Protein AF-A0A1D2UF36-F1 (afdb_monomer)

Radius of gyration: 17.01 Å; Cα contacts (8 Å, |Δi|>4): 411; chains: 1; bounding box: 39×43×40 Å

Solvent-accessible surface area (backbone atoms only — not comparable to full-atom values): 12370 Å² total; per-residue (Å²): 99,69,68,57,52,52,50,51,51,52,48,40,52,52,43,61,60,55,51,76,74,43,84,82,14,59,65,46,50,51,50,48,23,51,46,19,44,51,48,36,61,75,46,64,30,57,74,46,75,43,49,65,74,62,68,68,77,50,91,41,39,32,37,38,28,72,44,34,26,75,48,49,61,33,52,47,45,52,65,51,92,69,80,67,29,44,61,38,62,43,73,50,56,75,39,82,62,55,13,56,47,40,61,49,40,59,40,40,54,38,41,75,90,40,75,68,47,32,52,54,26,43,51,52,46,26,52,40,41,72,70,63,37,20,35,38,33,48,37,47,81,55,64,34,92,81,68,56,86,64,76,62,49,41,64,56,35,36,29,17,28,77,50,59,24,30,38,26,40,34,28,66,40,53,38,28,74,26,29,34,72,98,53,82,62,80,42,64,46,71,30,38,42,38,43,45,75,69,42,78,2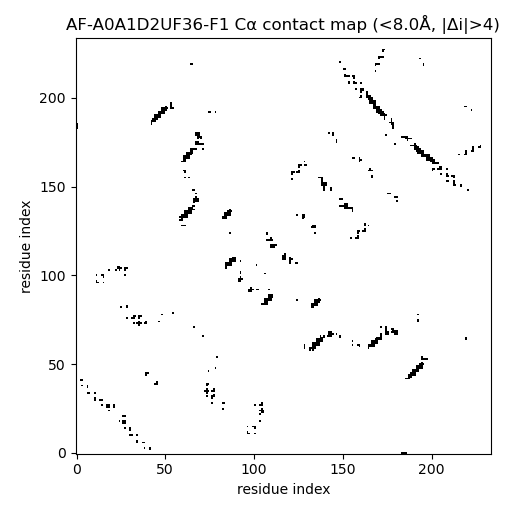3,79,92,51,50,75,85,46,13,60,61,50,31,51,53,51,48,49,54,37,49,55,51,39,53,55,58,49,49,61,65,74,76,108

Foldseek 3Di:
DVQLVVLLVVLLVVLVVVLVPDQQLPVLLVSLLVSLVSVCVVLLAAEAEAPLVQLPPDLAAEEEEAAAFPNPSSNCSNPRPDAAAEAEAQVQLPDPSRVVSCVSSVHQHADPPDPVRRVVSLVSLLVCRLVRHYYYYHQQNDHDPPRAGHQGDLSSLLSCLSNQHWYKYKYKEPNNQQHGPPRDDGDHYYIYIYIDHTHGNPPPDSVCSVVVSVVSSVVRNVVHVVVNVVVVVD

Sequence (234 aa):
MPLIALATIGFGCVSLVAGLWDRSGRQQHAIARAWARVLLIISLSPVTLVGAEKLHEHETAVYASNHLSYYDTPVLFAKLPFQFRILAKQALWKVPFIGWYLNRSGQVPVDAKSARSAIASLNRGVAALKSGLPLVVFPEGGRTANGATQPFVSGAAYMAIKAQLPIVPVTLVGTYELLPIHVYHLKPRPLRVVVGDPISTAGMTTRDADALTARLHAVITETYMRWQGEVAGG

pLDDT: mean 92.05, std 7.75, range [40.22, 98.62]

Mean predicted aligned error: 4.21 Å

Nearest PDB structures (foldseek):
  5kym-assembly1_A  TM=7.765E-01  e=4.117E-14  Thermotoga maritima MSB8
  5kym-assembly2_B  TM=7.790E-01  e=2.345E-13  Thermotoga maritima MSB8
  8e50-assembly1_A  TM=6.560E-01  e=9.628E-05  Homo sapiens
  5iw8-assembly1_A  TM=2.357E-01  e=1.547E+00  Mycobacterium tuberculosis H37Rv

Secondary structure (DSSP, 8-state):
-HHHHHHHHHHHHHHHHHTTT-SSSHHHHHHHHHHHHHHHHHTT--EEEESGGGGGS-SS-EEEE---BTTHHHHHHHH-SS--EEEEEGGGGGSTTHHHHHHHTT-EEE--SSHHHHHHHHHHHHHHHHTT--EEE-TTSS--SSSSPPPPPTHHHHHHHHHT--EEEEEEESHHHHSBTT--S-----EEEEEPPPB--TT--GGGHHHHHHHHHHHHHHHHHHHHHHHH--

Structure (mmCIF, N/CA/C/O backbone):
data_AF-A0A1D2UF36-F1
#
_entry.id   AF-A0A1D2UF36-F1
#
loop_
_atom_site.group_PDB
_atom_site.id
_atom_site.type_symbol
_atom_site.label_atom_id
_atom_site.label_alt_id
_atom_site.label_comp_id
_atom_site.label_asym_id
_atom_site.label_entity_id
_atom_site.label_seq_id
_atom_site.pdbx_PDB_ins_code
_atom_site.Cartn_x
_atom_site.Cartn_y
_atom_site.Cartn_z
_atom_site.occupancy
_atom_site.B_iso_or_equiv
_atom_site.auth_seq_id
_atom_site.auth_comp_id
_atom_site.auth_asym_id
_atom_site.auth_atom_id
_atom_site.pdbx_PDB_model_num
ATOM 1 N N . MET A 1 1 ? 18.457 4.442 -14.589 1.00 72.62 1 MET A N 1
ATOM 2 C CA . MET A 1 1 ? 17.833 5.573 -13.863 1.00 72.62 1 MET A CA 1
ATOM 3 C C . MET A 1 1 ? 17.323 6.725 -14.725 1.00 72.62 1 MET A C 1
ATOM 5 O O . MET A 1 1 ? 16.207 7.145 -14.435 1.00 72.62 1 MET A O 1
ATOM 9 N N . PRO A 1 2 ? 18.015 7.230 -15.769 1.00 84.12 2 PRO A N 1
ATOM 10 C CA . PRO A 1 2 ? 17.513 8.393 -16.517 1.00 84.12 2 PRO A CA 1
ATOM 11 C C . PRO A 1 2 ? 16.121 8.163 -17.125 1.00 84.12 2 PRO A C 1
ATOM 13 O O . PRO A 1 2 ? 15.260 9.024 -17.004 1.00 84.12 2 PRO A O 1
ATOM 16 N N . LEU A 1 3 ? 15.841 6.963 -17.649 1.00 88.50 3 LEU A N 1
ATOM 17 C CA . LEU A 1 3 ? 14.513 6.609 -18.173 1.00 88.50 3 LEU A CA 1
ATOM 18 C C . LEU A 1 3 ? 13.400 6.640 -17.108 1.00 88.50 3 LEU A C 1
ATOM 20 O O . LEU A 1 3 ? 12.298 7.095 -17.392 1.00 88.50 3 LEU A O 1
ATOM 24 N N . ILE A 1 4 ? 13.686 6.210 -15.872 1.00 87.06 4 ILE A N 1
ATOM 25 C CA . ILE A 1 4 ? 12.725 6.254 -14.753 1.00 87.06 4 ILE A CA 1
ATOM 26 C C . ILE A 1 4 ? 12.412 7.705 -14.382 1.00 87.06 4 ILE A C 1
ATOM 28 O O . ILE A 1 4 ? 11.249 8.049 -14.171 1.00 87.06 4 ILE A O 1
ATOM 32 N N . ALA A 1 5 ? 13.439 8.557 -14.320 1.00 86.56 5 ALA A N 1
ATOM 33 C CA . ALA A 1 5 ? 13.273 9.978 -14.037 1.00 86.56 5 ALA A CA 1
ATOM 34 C C . ALA A 1 5 ? 12.475 10.674 -15.149 1.00 86.56 5 ALA A C 1
ATOM 36 O O . ALA A 1 5 ? 11.499 11.355 -14.850 1.00 86.56 5 ALA A O 1
ATOM 37 N N . LEU A 1 6 ? 12.821 10.434 -16.419 1.00 90.00 6 LEU A N 1
ATOM 38 C CA . LEU A 1 6 ? 12.108 10.981 -17.576 1.00 90.00 6 LEU A CA 1
ATOM 39 C C . LEU A 1 6 ? 10.641 10.543 -17.602 1.00 90.00 6 LEU A C 1
ATOM 41 O O . LEU A 1 6 ? 9.761 11.387 -17.746 1.00 90.00 6 LEU A O 1
ATOM 45 N N . ALA A 1 7 ? 10.362 9.252 -17.392 1.00 89.94 7 ALA A N 1
ATOM 46 C CA . ALA A 1 7 ? 8.992 8.754 -17.303 1.00 89.94 7 ALA A CA 1
ATOM 47 C C . ALA A 1 7 ? 8.236 9.410 -16.138 1.00 89.94 7 ALA A C 1
ATOM 49 O O . ALA A 1 7 ? 7.112 9.873 -16.308 1.00 89.94 7 ALA A O 1
ATOM 50 N N . THR A 1 8 ? 8.853 9.508 -14.959 1.00 87.62 8 THR A N 1
ATOM 51 C CA . THR A 1 8 ? 8.224 10.121 -13.778 1.00 87.62 8 THR A CA 1
ATOM 52 C C . THR A 1 8 ? 7.924 11.604 -13.992 1.00 87.62 8 THR A C 1
ATOM 54 O O . THR A 1 8 ? 6.834 12.051 -13.649 1.00 87.62 8 THR A O 1
ATOM 57 N N . ILE A 1 9 ? 8.838 12.355 -14.611 1.00 87.75 9 ILE A N 1
ATOM 58 C CA . ILE A 1 9 ? 8.621 13.764 -14.965 1.00 87.75 9 ILE A CA 1
ATOM 59 C C . ILE A 1 9 ? 7.509 13.880 -16.012 1.00 87.75 9 ILE A C 1
ATOM 61 O O . ILE A 1 9 ? 6.571 14.645 -15.815 1.00 87.75 9 ILE A O 1
ATOM 65 N N . GLY A 1 10 ? 7.560 13.085 -17.085 1.00 90.88 10 GLY A N 1
ATOM 66 C CA . GLY A 1 10 ? 6.563 13.112 -18.157 1.00 90.88 10 GLY A CA 1
ATOM 67 C C . GLY A 1 10 ? 5.148 12.818 -17.656 1.00 90.88 10 GLY A C 1
ATOM 68 O O . GLY A 1 10 ? 4.236 13.619 -17.860 1.00 90.88 10 GLY A O 1
ATOM 69 N N . PHE A 1 11 ? 4.965 11.717 -16.922 1.00 90.75 11 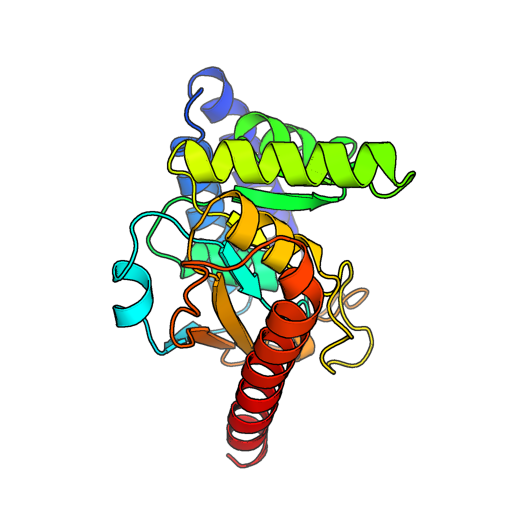PHE A N 1
ATOM 70 C CA . PHE A 1 11 ? 3.674 11.388 -16.310 1.00 90.75 11 PHE A CA 1
ATOM 71 C C . PHE A 1 11 ? 3.277 12.385 -15.214 1.00 90.75 11 PHE A C 1
ATOM 73 O O . PHE A 1 11 ? 2.090 12.656 -15.056 1.00 90.75 11 PHE A O 1
ATOM 80 N N . GLY A 1 12 ? 4.240 12.975 -14.499 1.00 86.25 12 GLY A N 1
ATOM 81 C CA . GLY A 1 12 ? 4.005 14.071 -13.558 1.00 86.25 12 GLY A CA 1
ATOM 82 C C . GLY A 1 12 ? 3.419 15.311 -14.236 1.00 86.25 12 GLY A C 1
ATOM 83 O O . GLY A 1 12 ? 2.443 15.869 -13.746 1.00 86.25 12 GLY A O 1
ATOM 84 N N . CYS A 1 13 ? 3.934 15.701 -15.403 1.00 88.38 13 CYS A N 1
ATOM 85 C CA . CYS A 1 13 ? 3.385 16.804 -16.195 1.00 88.38 13 CYS A CA 1
ATOM 86 C C . CYS A 1 13 ? 1.975 16.493 -16.722 1.00 88.38 13 CYS A C 1
ATOM 88 O O . CYS A 1 13 ? 1.080 17.328 -16.616 1.00 88.38 13 CYS A O 1
ATOM 90 N N . VAL A 1 14 ? 1.742 15.278 -17.231 1.00 88.38 14 VAL A N 1
ATOM 91 C CA . VAL A 1 14 ? 0.398 14.842 -17.662 1.00 88.38 14 VAL A CA 1
ATOM 92 C C . VAL A 1 14 ? -0.578 14.848 -16.483 1.00 88.38 14 VAL A C 1
ATOM 94 O O . VAL A 1 14 ? -1.700 15.339 -16.603 1.00 88.38 14 VAL A O 1
ATOM 97 N N . SER A 1 15 ? -0.130 14.351 -15.327 1.00 86.62 15 SER A N 1
ATOM 98 C CA . SER A 1 15 ? -0.862 14.384 -14.063 1.00 86.62 15 SER A CA 1
ATOM 99 C C . SER A 1 15 ? -1.264 15.818 -13.714 1.00 86.62 15 SER A C 1
ATOM 101 O O . SER A 1 15 ? -2.464 16.033 -13.529 1.00 86.62 15 SER A O 1
ATOM 103 N N . LEU A 1 16 ? -0.323 16.780 -13.724 1.00 84.94 16 LEU A N 1
ATOM 104 C CA . LEU A 1 16 ? -0.562 18.213 -13.471 1.00 84.94 16 LEU A CA 1
ATOM 105 C C . LEU A 1 16 ? -1.695 18.790 -14.333 1.00 84.94 16 LEU A C 1
ATOM 107 O O . LEU A 1 16 ? -2.605 19.438 -13.817 1.00 84.94 16 LEU A O 1
ATOM 111 N N . VAL A 1 17 ? -1.663 18.533 -15.642 1.00 85.56 17 VAL A N 1
ATOM 112 C CA . VAL A 1 17 ? -2.658 19.065 -16.586 1.00 85.56 17 VAL A CA 1
ATOM 113 C C . VAL A 1 17 ? -4.023 18.402 -16.384 1.00 85.56 17 VAL A C 1
ATOM 115 O O . VAL A 1 17 ? -5.035 19.086 -16.236 1.00 85.56 17 VAL A O 1
ATOM 118 N N . ALA A 1 18 ? -4.065 17.068 -16.310 1.00 83.62 18 ALA A N 1
ATOM 119 C CA . ALA A 1 18 ? -5.313 16.313 -16.182 1.00 83.62 18 ALA A CA 1
ATOM 120 C C . ALA A 1 18 ? -6.061 16.625 -14.876 1.00 83.62 18 ALA A C 1
ATOM 122 O O . ALA A 1 18 ? -7.293 16.663 -14.816 1.00 83.62 18 ALA A O 1
ATOM 123 N N . GLY A 1 19 ? -5.325 16.891 -13.797 1.00 77.81 19 GLY A N 1
ATOM 124 C CA . GLY A 1 19 ? -5.946 17.221 -12.523 1.00 77.81 19 GLY A CA 1
ATOM 125 C C . GLY A 1 19 ? -6.540 18.621 -12.473 1.00 77.81 19 GLY A C 1
ATOM 126 O O . GLY A 1 19 ? -7.196 18.922 -11.491 1.00 77.81 19 GLY A O 1
ATOM 127 N N . LEU A 1 20 ? -6.454 19.469 -13.494 1.00 78.50 20 LEU A N 1
ATOM 128 C CA . LEU A 1 20 ? -7.264 20.693 -13.487 1.00 78.50 20 LEU A CA 1
ATOM 129 C C . LEU A 1 20 ? -8.776 20.380 -13.553 1.00 78.50 20 LEU A C 1
ATOM 131 O O . LEU A 1 20 ? -9.570 21.081 -12.926 1.00 78.50 20 LEU A O 1
ATOM 135 N N . TRP A 1 21 ? -9.173 19.253 -14.160 1.00 78.88 21 TRP A N 1
ATOM 136 C CA . TRP A 1 21 ? -10.586 18.894 -14.360 1.00 78.88 21 TRP A CA 1
ATOM 137 C C . TRP A 1 21 ? -11.116 17.765 -13.464 1.00 78.88 21 TRP A C 1
ATOM 139 O O . TRP A 1 21 ? -12.285 17.794 -13.079 1.00 78.88 21 TRP A O 1
ATOM 149 N N . ASP A 1 22 ? -10.295 16.788 -13.067 1.00 76.69 22 ASP A N 1
ATOM 150 C CA . ASP A 1 22 ? -10.801 15.614 -12.339 1.00 76.69 22 ASP A CA 1
ATOM 151 C C . ASP A 1 22 ? -10.816 15.770 -10.810 1.00 76.69 22 ASP A C 1
ATOM 153 O O . ASP A 1 22 ? -9.782 15.675 -10.151 1.00 76.69 22 ASP A O 1
ATOM 157 N N . ARG A 1 23 ? -12.011 15.932 -10.226 1.00 73.25 23 ARG A N 1
ATOM 158 C CA . ARG A 1 23 ? -12.219 15.943 -8.764 1.00 73.25 23 ARG A CA 1
ATOM 159 C C . ARG A 1 23 ? -12.357 14.546 -8.139 1.00 73.25 23 ARG A C 1
ATOM 161 O O . ARG A 1 23 ? -12.260 14.431 -6.924 1.00 73.25 23 ARG A O 1
ATOM 168 N N . SER A 1 24 ? -12.575 13.500 -8.940 1.00 78.56 24 SER A N 1
ATOM 169 C CA . SER A 1 24 ? -12.790 12.120 -8.466 1.00 78.56 24 SER A CA 1
ATOM 170 C C . SER A 1 24 ? -11.490 11.332 -8.247 1.00 78.56 24 SER A C 1
ATOM 172 O O . SER A 1 24 ? -11.481 10.286 -7.592 1.00 78.56 24 SER A O 1
ATOM 174 N N . GLY A 1 25 ? -10.380 11.814 -8.812 1.00 85.38 25 GLY A N 1
ATOM 175 C CA . GLY A 1 25 ? -9.080 11.145 -8.790 1.00 85.38 25 GLY A CA 1
ATOM 176 C C . GLY A 1 25 ? -8.989 9.913 -9.702 1.00 85.38 25 GLY A C 1
ATOM 177 O O . GLY A 1 25 ? -7.974 9.219 -9.653 1.00 85.38 25 GLY A O 1
ATOM 178 N N . ARG A 1 26 ? -10.008 9.630 -10.529 1.00 87.88 26 ARG A N 1
ATOM 179 C CA . ARG A 1 26 ? -10.015 8.532 -11.514 1.00 87.88 26 ARG A CA 1
ATOM 180 C C . ARG A 1 26 ? -8.943 8.707 -12.582 1.00 87.88 26 ARG A C 1
ATOM 182 O O . ARG A 1 26 ? -8.186 7.778 -12.849 1.00 87.88 26 ARG A O 1
ATOM 189 N N . GLN A 1 27 ? -8.850 9.896 -13.171 1.00 90.50 27 GLN A N 1
ATOM 190 C CA . GLN A 1 27 ? -7.845 10.212 -14.186 1.00 90.50 27 GLN A CA 1
ATOM 191 C C . GLN A 1 27 ? -6.449 10.138 -13.580 1.00 90.50 27 GLN A C 1
ATOM 193 O O . GLN A 1 27 ? -5.555 9.524 -14.150 1.00 90.50 27 GLN A O 1
ATOM 198 N N . GLN A 1 28 ? -6.285 10.681 -12.373 1.00 91.00 28 GLN A N 1
ATOM 199 C CA . GLN A 1 28 ? -5.017 10.611 -11.651 1.00 91.00 28 GLN A CA 1
ATOM 200 C C . GLN A 1 28 ? -4.591 9.164 -11.387 1.00 91.00 28 GLN A C 1
ATOM 202 O O . GLN A 1 28 ? -3.438 8.807 -11.610 1.00 91.00 28 GLN A O 1
ATOM 207 N N . HIS A 1 29 ? -5.532 8.309 -10.989 1.00 93.00 29 HIS A N 1
ATOM 208 C CA . HIS A 1 29 ? -5.268 6.889 -10.796 1.00 93.00 29 HIS A CA 1
ATOM 209 C C . HIS A 1 29 ? -4.925 6.172 -12.112 1.00 93.00 29 HIS A C 1
ATOM 211 O O . HIS A 1 29 ? -4.023 5.337 -12.143 1.00 93.00 29 HIS A O 1
ATOM 217 N N . ALA A 1 30 ? -5.605 6.497 -13.216 1.00 93.12 30 ALA A N 1
ATOM 218 C CA . ALA A 1 30 ? -5.302 5.936 -14.533 1.00 93.12 30 ALA A CA 1
ATOM 219 C C . ALA A 1 30 ? -3.896 6.332 -15.017 1.00 93.12 30 ALA A C 1
ATOM 221 O O . ALA A 1 30 ? -3.149 5.479 -15.498 1.00 93.12 30 ALA A O 1
ATOM 222 N N . ILE A 1 31 ? -3.510 7.595 -14.817 1.00 93.06 31 ILE A N 1
ATOM 223 C CA . ILE A 1 31 ? -2.171 8.117 -15.119 1.00 93.06 31 ILE A CA 1
ATOM 224 C C . ILE A 1 31 ? -1.121 7.406 -14.261 1.00 93.06 31 ILE A C 1
ATOM 226 O O . ILE A 1 31 ? -0.130 6.919 -14.799 1.00 93.06 31 ILE A O 1
ATOM 230 N N . ALA A 1 32 ? -1.357 7.262 -12.953 1.00 93.25 32 ALA A N 1
ATOM 231 C CA . ALA A 1 32 ? -0.458 6.536 -12.057 1.00 93.25 32 ALA A CA 1
ATOM 232 C C . ALA A 1 32 ? -0.312 5.058 -12.449 1.00 93.25 32 ALA A C 1
ATOM 234 O O . ALA A 1 32 ? 0.788 4.514 -12.435 1.00 93.25 32 ALA A O 1
ATOM 235 N N . ARG A 1 33 ? -1.399 4.405 -12.872 1.00 95.75 33 ARG A N 1
ATOM 236 C CA . ARG A 1 33 ? -1.367 3.029 -13.384 1.00 95.75 33 ARG A CA 1
ATOM 237 C C . ARG A 1 33 ? -0.565 2.910 -14.682 1.00 95.75 33 ARG A C 1
ATOM 239 O O . ARG A 1 33 ? 0.190 1.952 -14.838 1.00 95.75 33 ARG A O 1
ATOM 246 N N . ALA A 1 34 ? -0.704 3.857 -15.606 1.00 96.06 34 ALA A N 1
ATOM 247 C CA . ALA A 1 34 ? 0.085 3.885 -16.837 1.00 96.06 34 ALA A CA 1
ATOM 248 C C . ALA A 1 34 ? 1.577 4.127 -16.548 1.00 96.06 34 ALA A C 1
ATOM 250 O O . ALA A 1 34 ? 2.417 3.360 -17.016 1.00 96.06 34 ALA A O 1
ATOM 251 N N . TRP A 1 35 ? 1.892 5.111 -15.700 1.00 95.38 35 TRP A N 1
ATOM 252 C CA . TRP A 1 35 ? 3.245 5.374 -15.200 1.00 95.38 35 TRP A CA 1
ATOM 253 C C . TRP A 1 35 ? 3.873 4.124 -14.582 1.00 95.38 35 TRP A C 1
ATOM 255 O O . TRP A 1 35 ? 4.978 3.730 -14.950 1.00 95.38 35 TRP A O 1
ATOM 265 N N . ALA A 1 36 ? 3.140 3.453 -13.696 1.00 96.19 36 ALA A N 1
ATOM 266 C CA . ALA A 1 36 ? 3.589 2.243 -13.030 1.00 96.19 36 ALA A CA 1
ATOM 267 C C . ALA A 1 36 ? 3.924 1.113 -14.016 1.00 96.19 36 ALA A C 1
ATOM 269 O O . ALA A 1 36 ? 4.963 0.469 -13.885 1.00 96.19 36 ALA A O 1
ATOM 270 N N . ARG A 1 37 ? 3.084 0.898 -15.037 1.00 96.88 37 ARG A N 1
ATOM 271 C CA . ARG A 1 37 ? 3.348 -0.093 -16.095 1.00 96.88 37 ARG A CA 1
ATOM 272 C C . ARG A 1 37 ? 4.600 0.251 -16.898 1.00 96.88 37 ARG A C 1
ATOM 274 O O . ARG A 1 37 ? 5.400 -0.639 -17.162 1.00 96.88 37 ARG A O 1
ATOM 281 N N . VAL A 1 38 ? 4.798 1.526 -17.235 1.00 96.94 38 VAL A N 1
ATOM 282 C CA . VAL A 1 38 ? 6.011 1.988 -17.928 1.00 96.94 38 VAL A CA 1
ATOM 283 C C . VAL A 1 38 ? 7.257 1.754 -17.074 1.00 96.94 38 VAL A C 1
ATOM 285 O O . VAL A 1 38 ? 8.255 1.263 -17.595 1.00 96.94 38 VAL A O 1
ATOM 288 N N . LEU A 1 39 ? 7.206 2.021 -15.764 1.00 95.94 39 LEU A N 1
ATOM 289 C CA . LEU A 1 39 ? 8.332 1.732 -14.872 1.00 95.94 39 LEU A CA 1
ATOM 290 C C . LEU A 1 39 ? 8.689 0.243 -14.835 1.00 95.94 39 LEU A C 1
ATOM 292 O O . LEU A 1 39 ? 9.870 -0.088 -14.886 1.00 95.94 39 LEU A O 1
ATOM 296 N N . LEU A 1 40 ? 7.694 -0.647 -14.796 1.00 96.31 40 LEU A N 1
ATOM 297 C CA . LEU A 1 40 ? 7.928 -2.096 -14.823 1.00 96.31 40 LEU A CA 1
ATOM 298 C C . LEU A 1 40 ? 8.523 -2.578 -16.156 1.00 96.31 40 LEU A C 1
ATOM 300 O O . LEU A 1 40 ? 9.369 -3.470 -16.162 1.00 96.31 40 LEU A O 1
ATOM 304 N N . ILE A 1 41 ? 8.123 -1.969 -17.278 1.00 96.44 41 ILE A N 1
ATOM 305 C CA . ILE A 1 41 ? 8.727 -2.239 -18.592 1.00 96.44 41 ILE A CA 1
ATOM 306 C C . ILE A 1 41 ? 10.189 -1.779 -18.601 1.00 96.44 41 ILE A C 1
ATOM 308 O O . ILE A 1 41 ? 11.067 -2.546 -18.981 1.00 96.44 41 ILE A O 1
ATOM 312 N N . ILE A 1 42 ? 10.471 -0.559 -18.129 1.00 95.31 42 ILE A N 1
ATOM 313 C CA . ILE A 1 42 ? 11.839 -0.018 -18.043 1.00 95.31 42 ILE A CA 1
ATOM 314 C C . ILE A 1 42 ? 12.721 -0.876 -17.127 1.00 95.31 42 ILE A C 1
ATOM 316 O O . ILE A 1 42 ? 13.918 -1.006 -17.379 1.00 95.31 42 ILE A O 1
ATOM 320 N N . SER A 1 43 ? 12.156 -1.450 -16.062 1.00 95.31 43 SER A N 1
ATOM 321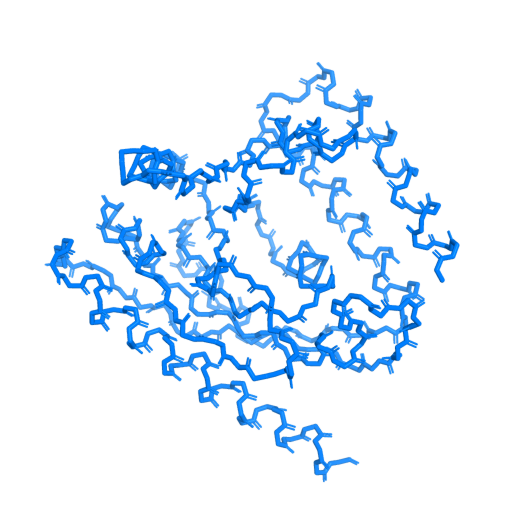 C CA . SER A 1 43 ? 12.906 -2.287 -15.127 1.00 95.31 43 SER A CA 1
ATOM 322 C C . SER A 1 43 ? 13.130 -3.716 -15.611 1.00 95.31 43 SER A C 1
ATOM 324 O O . SER A 1 43 ? 13.863 -4.439 -14.945 1.00 95.31 43 SER A O 1
ATOM 326 N N . LEU A 1 44 ? 12.511 -4.124 -16.728 1.00 96.69 44 LEU A N 1
ATOM 327 C CA . LEU A 1 44 ? 12.549 -5.494 -17.252 1.00 96.69 44 LEU A CA 1
ATOM 328 C C . LEU A 1 44 ? 12.126 -6.539 -16.201 1.00 96.69 44 LEU A C 1
ATOM 330 O O . LEU A 1 44 ? 12.651 -7.650 -16.157 1.00 96.69 44 LEU A O 1
ATOM 334 N N . SER A 1 45 ? 11.173 -6.169 -15.339 1.00 96.12 45 SER A N 1
ATOM 335 C CA . SER A 1 45 ? 10.730 -6.997 -14.214 1.00 96.12 45 SER A CA 1
ATOM 336 C C . SER A 1 45 ? 9.281 -7.436 -14.423 1.00 96.12 45 SER A C 1
ATOM 338 O O . SER A 1 45 ? 8.362 -6.668 -14.111 1.00 96.12 45 SER A O 1
ATOM 340 N N . PRO A 1 46 ? 9.029 -8.646 -14.960 1.00 96.00 46 PRO A N 1
ATOM 341 C CA . PRO A 1 46 ? 7.671 -9.146 -15.107 1.00 96.00 46 PRO A CA 1
ATOM 342 C C . PRO A 1 46 ? 7.045 -9.361 -13.729 1.00 96.00 46 PRO A C 1
ATOM 344 O O . PRO A 1 46 ? 7.712 -9.774 -12.782 1.00 96.00 46 PRO A O 1
ATOM 347 N N . VAL A 1 47 ? 5.748 -9.086 -13.618 1.00 97.69 47 VAL A N 1
ATOM 348 C CA . VAL A 1 47 ? 5.028 -9.164 -12.344 1.00 97.69 47 VAL A CA 1
ATOM 349 C C . VAL A 1 47 ? 3.876 -10.150 -12.458 1.00 97.69 47 VAL A C 1
ATOM 351 O O . VAL A 1 47 ? 2.985 -9.960 -13.294 1.00 97.69 47 VAL A O 1
ATOM 354 N N . THR A 1 48 ? 3.865 -11.146 -11.579 1.00 97.50 48 THR A N 1
ATOM 355 C CA . THR A 1 48 ? 2.791 -12.140 -11.463 1.00 97.50 48 THR A CA 1
ATOM 356 C C . THR A 1 48 ? 1.865 -11.770 -10.310 1.00 97.50 48 THR A C 1
ATOM 358 O O . THR A 1 48 ? 2.334 -11.403 -9.233 1.00 97.50 48 THR A O 1
ATOM 361 N N . LEU A 1 49 ? 0.554 -11.841 -10.542 1.00 97.62 49 LEU A N 1
ATOM 362 C CA . LEU A 1 49 ? -0.466 -11.662 -9.510 1.00 97.62 49 LEU A CA 1
ATOM 363 C C . LEU A 1 49 ? -1.029 -13.039 -9.151 1.00 97.62 49 LEU A C 1
ATOM 365 O O . LEU A 1 49 ? -1.544 -13.729 -10.026 1.00 97.62 49 LEU A O 1
ATOM 369 N N . VAL A 1 50 ? -0.913 -13.422 -7.885 1.00 97.81 50 VAL A N 1
ATOM 370 C CA . VAL A 1 50 ? -1.436 -14.675 -7.326 1.00 97.81 50 VAL A CA 1
ATOM 371 C C . VAL A 1 50 ? -2.578 -14.327 -6.375 1.00 97.81 50 VAL A C 1
ATOM 373 O O . VAL A 1 50 ? -2.441 -13.391 -5.588 1.00 97.81 50 VAL A O 1
ATOM 376 N N . GLY A 1 51 ? -3.691 -15.060 -6.439 1.00 96.75 51 GLY A N 1
ATOM 377 C CA . GLY A 1 51 ? -4.879 -14.773 -5.627 1.00 96.75 51 GLY A CA 1
ATOM 378 C C . GLY A 1 51 ? -5.742 -13.629 -6.171 1.00 96.75 51 GLY A C 1
ATOM 379 O O . GLY A 1 51 ? -6.365 -12.900 -5.403 1.00 96.75 51 GLY A O 1
ATOM 380 N N . ALA A 1 52 ? -5.735 -13.401 -7.489 1.00 95.44 52 ALA A N 1
ATOM 381 C CA . ALA A 1 52 ? -6.460 -12.292 -8.114 1.00 95.44 52 ALA A CA 1
ATOM 382 C C . ALA A 1 52 ? -7.978 -12.361 -7.870 1.00 95.44 52 ALA A C 1
ATOM 384 O O . ALA A 1 52 ? -8.626 -11.327 -7.740 1.00 95.44 52 ALA A O 1
ATOM 385 N N . GLU A 1 53 ? -8.528 -13.569 -7.768 1.00 94.56 53 GLU A N 1
ATOM 386 C CA . GLU A 1 53 ? -9.928 -13.845 -7.454 1.00 94.56 53 GLU A CA 1
ATOM 387 C C . GLU A 1 53 ? -10.371 -13.210 -6.126 1.00 94.56 53 GLU A C 1
ATOM 389 O O . GLU A 1 53 ? -11.474 -12.672 -6.036 1.00 94.56 53 GLU A O 1
ATOM 394 N N . LYS A 1 54 ? -9.465 -13.141 -5.144 1.00 94.44 54 LYS A N 1
ATOM 395 C CA . LYS A 1 54 ? -9.727 -12.609 -3.797 1.00 94.44 54 LYS A CA 1
ATOM 396 C C . LYS A 1 54 ? -9.882 -11.091 -3.768 1.00 94.44 54 LYS A C 1
ATOM 398 O O . LYS A 1 54 ? -10.414 -10.517 -2.822 1.00 94.44 54 LYS A O 1
ATOM 403 N N . LEU A 1 55 ? -9.428 -10.407 -4.821 1.00 92.06 55 LEU A N 1
ATOM 404 C CA . LEU A 1 55 ? -9.554 -8.954 -4.956 1.00 92.06 55 LEU A CA 1
ATOM 405 C C . LEU A 1 55 ? -10.990 -8.505 -5.252 1.00 92.06 55 LEU A C 1
ATOM 407 O O . LEU A 1 55 ? -11.273 -7.314 -5.126 1.00 92.06 55 LEU A O 1
ATOM 411 N N . HIS A 1 56 ? -11.868 -9.431 -5.645 1.00 85.94 56 HIS A N 1
ATOM 412 C CA . HIS A 1 56 ? -13.254 -9.157 -6.026 1.00 85.94 56 HIS A CA 1
ATOM 413 C C . HIS A 1 56 ? -14.279 -9.558 -4.956 1.00 85.94 56 HIS A C 1
ATOM 415 O O . HIS A 1 56 ? -15.464 -9.294 -5.136 1.00 85.94 56 HIS A O 1
ATOM 421 N N . GLU A 1 57 ? -13.844 -10.147 -3.838 1.00 86.38 57 GLU A N 1
ATOM 422 C CA . GLU A 1 57 ? -14.736 -10.586 -2.752 1.00 86.38 57 GLU A CA 1
ATOM 423 C C . GLU A 1 57 ? -15.405 -9.414 -2.017 1.00 86.38 57 GLU A C 1
ATOM 425 O O . GLU A 1 57 ? -16.485 -9.564 -1.448 1.00 86.38 57 GLU A O 1
ATOM 430 N N . HIS A 1 58 ? -14.784 -8.231 -2.047 1.00 88.62 58 HIS A N 1
ATOM 431 C CA . HIS A 1 58 ? -15.283 -7.033 -1.382 1.00 88.62 58 HIS A CA 1
ATOM 432 C C . HIS A 1 58 ? -15.079 -5.789 -2.247 1.00 88.62 58 HIS A C 1
ATOM 434 O O . HIS A 1 58 ? -13.984 -5.546 -2.752 1.00 88.62 58 HIS A O 1
ATOM 440 N N . GLU A 1 59 ? -16.111 -4.946 -2.353 1.00 85.12 59 GLU A N 1
ATOM 441 C CA . GLU A 1 59 ? -16.023 -3.673 -3.086 1.00 85.12 59 GLU A CA 1
ATOM 442 C C . GLU A 1 59 ? -15.047 -2.684 -2.434 1.00 85.12 59 GLU A C 1
ATOM 444 O O . GLU A 1 59 ? -14.441 -1.849 -3.106 1.00 85.12 59 GLU A O 1
ATOM 449 N N . THR A 1 60 ? -14.898 -2.738 -1.107 1.00 95.81 60 THR A N 1
ATOM 450 C CA . THR A 1 60 ? -13.978 -1.882 -0.353 1.00 95.81 60 THR A CA 1
ATOM 451 C C . THR A 1 60 ? -13.372 -2.635 0.822 1.00 95.81 60 THR A C 1
ATOM 453 O O . THR A 1 60 ? -14.076 -3.261 1.610 1.00 95.81 60 THR A O 1
ATOM 456 N N . ALA A 1 61 ? -12.051 -2.534 0.958 1.00 97.81 61 ALA A N 1
ATOM 457 C CA . ALA A 1 61 ? -11.282 -3.159 2.025 1.00 97.81 61 ALA A CA 1
ATOM 458 C C . ALA A 1 61 ? -10.014 -2.350 2.339 1.00 97.81 61 ALA A C 1
ATOM 460 O O . ALA A 1 61 ? -9.624 -1.438 1.595 1.00 97.81 61 ALA A O 1
ATOM 461 N N . VAL A 1 62 ? -9.354 -2.710 3.441 1.00 98.31 62 VAL A N 1
ATOM 462 C CA . VAL A 1 62 ? -7.978 -2.286 3.722 1.00 98.31 62 VAL A CA 1
ATOM 463 C C . VAL A 1 62 ? -7.027 -3.333 3.152 1.00 98.31 62 VAL A C 1
ATOM 465 O O . VAL A 1 62 ? -6.986 -4.451 3.639 1.00 98.31 62 VAL A O 1
ATOM 468 N N . TYR A 1 63 ? -6.231 -2.976 2.154 1.00 98.38 63 TYR A N 1
ATOM 469 C CA . TYR A 1 63 ? -5.191 -3.822 1.575 1.00 98.38 63 TYR A CA 1
ATOM 470 C C . TYR A 1 63 ? -3.865 -3.498 2.258 1.00 98.38 63 TYR A C 1
ATOM 472 O O . TYR A 1 63 ? -3.283 -2.434 2.039 1.00 98.38 63 TYR A O 1
ATOM 480 N N . ALA A 1 64 ? -3.399 -4.386 3.128 1.00 98.25 64 ALA A N 1
ATOM 481 C CA . ALA A 1 64 ? -2.174 -4.164 3.881 1.00 98.25 64 ALA A CA 1
ATOM 482 C C . ALA A 1 64 ? -1.010 -4.931 3.256 1.00 98.25 64 ALA A C 1
ATOM 484 O O . ALA A 1 64 ? -1.128 -6.128 3.011 1.00 98.25 64 ALA A O 1
ATOM 485 N N . SER A 1 65 ? 0.104 -4.239 3.008 1.00 97.88 65 SER A N 1
ATOM 486 C CA . SER A 1 65 ? 1.264 -4.794 2.310 1.00 97.88 65 SER A CA 1
ATOM 487 C C . SER A 1 65 ? 2.568 -4.554 3.048 1.00 97.88 65 SER A C 1
ATOM 489 O O . SER A 1 65 ? 2.752 -3.492 3.636 1.00 97.88 65 SER A O 1
ATOM 491 N N . ASN A 1 66 ? 3.506 -5.497 2.953 1.00 97.06 66 ASN A N 1
ATOM 492 C CA . ASN A 1 66 ? 4.897 -5.251 3.340 1.00 97.06 66 ASN A CA 1
ATOM 493 C C . ASN A 1 66 ? 5.525 -4.131 2.485 1.00 97.06 66 ASN A C 1
ATOM 495 O O . ASN A 1 66 ? 5.065 -3.858 1.370 1.00 97.06 66 ASN A O 1
ATOM 499 N N . HIS A 1 67 ? 6.557 -3.467 3.014 1.00 95.25 67 HIS A N 1
ATOM 500 C CA . HIS A 1 67 ? 7.201 -2.309 2.391 1.00 95.25 67 HIS A CA 1
ATOM 501 C C . HIS A 1 67 ? 8.717 -2.494 2.256 1.00 95.25 67 HIS A C 1
ATOM 503 O O . HIS A 1 67 ? 9.488 -2.371 3.206 1.00 95.25 67 HIS A O 1
ATOM 509 N N . LEU A 1 68 ? 9.157 -2.751 1.030 1.00 93.81 68 LEU A N 1
ATOM 510 C CA . LEU A 1 68 ? 10.493 -3.221 0.700 1.00 93.81 68 LEU A CA 1
ATOM 511 C C . LEU A 1 68 ? 11.306 -2.244 -0.157 1.00 93.81 68 LEU A C 1
ATOM 513 O O . LEU A 1 68 ? 12.525 -2.162 -0.025 1.00 93.81 68 LEU A O 1
ATOM 517 N N . SER A 1 69 ? 10.658 -1.509 -1.062 1.00 94.38 69 SER A N 1
ATOM 518 C CA . SER A 1 69 ? 11.339 -0.883 -2.199 1.00 94.38 69 SER A CA 1
ATOM 519 C C . SER A 1 69 ? 10.634 0.367 -2.724 1.00 94.38 69 SER A C 1
ATOM 521 O O . SER A 1 69 ? 9.452 0.627 -2.474 1.00 94.38 69 SER A O 1
ATOM 523 N N . TYR A 1 70 ? 11.357 1.164 -3.516 1.00 91.62 70 TYR A N 1
ATOM 524 C CA . TYR A 1 70 ? 10.752 2.187 -4.371 1.00 91.62 70 TYR A CA 1
ATOM 525 C C . TYR A 1 70 ? 9.717 1.614 -5.358 1.00 91.62 70 TYR A C 1
ATOM 527 O O . TYR A 1 70 ? 8.811 2.345 -5.754 1.00 91.62 70 TYR A O 1
ATOM 535 N N . TYR A 1 71 ? 9.813 0.327 -5.715 1.00 95.25 71 TYR A N 1
ATOM 536 C CA . TYR A 1 71 ? 8.926 -0.337 -6.675 1.00 95.25 71 TYR A CA 1
ATOM 537 C C . TYR A 1 71 ? 7.625 -0.887 -6.087 1.00 95.25 71 TYR A C 1
ATOM 539 O O . TYR A 1 71 ? 6.747 -1.255 -6.863 1.00 95.25 71 TYR A O 1
ATOM 547 N N . ASP A 1 72 ? 7.430 -0.865 -4.767 1.00 96.50 72 ASP A N 1
ATOM 548 C CA . ASP A 1 72 ? 6.204 -1.402 -4.158 1.00 96.50 72 ASP A CA 1
ATOM 549 C C . ASP A 1 72 ? 4.948 -0.687 -4.667 1.00 96.50 72 ASP A C 1
ATOM 551 O O . ASP A 1 72 ? 3.993 -1.303 -5.133 1.00 96.50 72 ASP A O 1
ATOM 555 N N . THR A 1 73 ? 4.962 0.646 -4.638 1.00 94.69 73 THR A N 1
ATOM 556 C CA . THR A 1 73 ? 3.836 1.460 -5.102 1.00 94.69 73 THR A CA 1
ATOM 557 C C . THR A 1 73 ? 3.584 1.310 -6.611 1.00 94.69 73 THR A C 1
ATOM 559 O O . THR A 1 73 ? 2.430 1.074 -6.974 1.00 94.69 73 THR A O 1
ATOM 562 N N . PRO A 1 74 ? 4.601 1.383 -7.500 1.00 96.25 74 PRO A N 1
ATOM 563 C CA . PRO A 1 74 ? 4.440 1.009 -8.906 1.00 96.25 74 PRO A CA 1
ATOM 564 C C . PRO A 1 74 ? 3.814 -0.377 -9.104 1.00 96.25 74 PRO A C 1
ATOM 566 O O . PRO A 1 74 ? 2.838 -0.512 -9.838 1.00 96.25 74 PRO A O 1
ATOM 569 N N . VAL A 1 75 ? 4.312 -1.406 -8.416 1.00 97.94 75 VAL A N 1
ATOM 570 C CA . VAL A 1 75 ? 3.787 -2.771 -8.543 1.00 97.94 75 VAL A CA 1
ATOM 571 C C . VAL A 1 75 ? 2.294 -2.826 -8.198 1.00 97.94 75 VAL A C 1
ATOM 573 O O . VAL A 1 75 ? 1.509 -3.375 -8.975 1.00 97.94 75 VAL A O 1
ATOM 576 N N . LEU A 1 76 ? 1.877 -2.190 -7.100 1.00 97.56 76 LEU A N 1
ATOM 577 C CA . LEU A 1 76 ? 0.472 -2.155 -6.686 1.00 97.56 76 LEU A CA 1
ATOM 578 C C . LEU A 1 76 ? -0.418 -1.384 -7.674 1.00 97.56 76 LEU A C 1
ATOM 580 O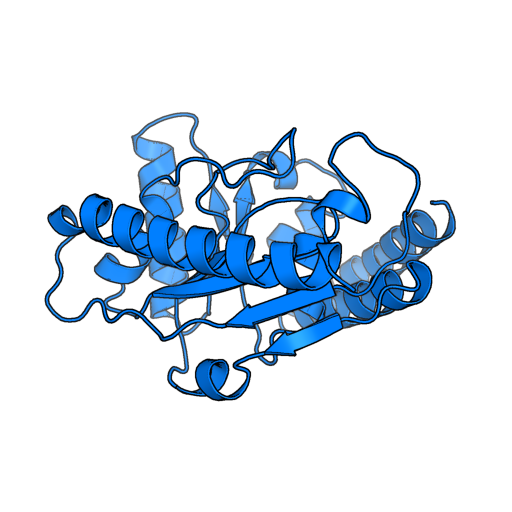 O . LEU A 1 76 ? -1.468 -1.893 -8.065 1.00 97.56 76 LEU A O 1
ATOM 584 N N . PHE A 1 77 ? 0.000 -0.203 -8.150 1.00 96.69 77 PHE A N 1
ATOM 585 C CA . PHE A 1 77 ? -0.766 0.556 -9.154 1.00 96.69 77 PHE A CA 1
ATOM 586 C C . PHE A 1 77 ? -0.929 -0.206 -10.474 1.00 96.69 77 PHE A C 1
ATOM 588 O O . PHE A 1 77 ? -1.970 -0.096 -11.129 1.00 96.69 77 PHE A O 1
ATOM 595 N N . ALA A 1 78 ? 0.089 -0.973 -10.871 1.00 97.12 78 ALA A N 1
ATOM 596 C CA . ALA A 1 78 ? 0.063 -1.751 -12.100 1.00 97.12 78 ALA A CA 1
ATOM 597 C C . ALA A 1 78 ? -0.839 -2.993 -12.013 1.00 97.12 78 ALA A C 1
ATOM 599 O O . ALA A 1 78 ? -1.374 -3.401 -13.050 1.00 97.12 78 ALA A O 1
ATOM 600 N N . LYS A 1 79 ? -0.985 -3.598 -10.822 1.00 96.62 79 LYS A N 1
ATOM 601 C CA . LYS A 1 79 ? -1.616 -4.919 -10.649 1.00 96.62 79 LYS A CA 1
ATOM 602 C C . LYS A 1 79 ? -2.959 -4.938 -9.936 1.00 96.62 79 LYS A C 1
ATOM 604 O O . LYS A 1 79 ? -3.756 -5.811 -10.261 1.00 96.62 79 LYS A O 1
ATOM 609 N N . LEU A 1 80 ? -3.253 -4.003 -9.036 1.00 95.62 80 LEU A N 1
ATOM 610 C CA . LEU A 1 80 ? -4.587 -3.945 -8.436 1.00 95.62 80 LEU A CA 1
ATOM 611 C C . LEU A 1 80 ? -5.603 -3.429 -9.475 1.00 95.62 80 LEU A C 1
ATOM 613 O O . LEU A 1 80 ? -5.357 -2.384 -10.095 1.00 95.62 80 LEU A O 1
ATOM 617 N N . PRO A 1 81 ? -6.731 -4.135 -9.701 1.00 93.38 81 PRO A N 1
ATOM 618 C CA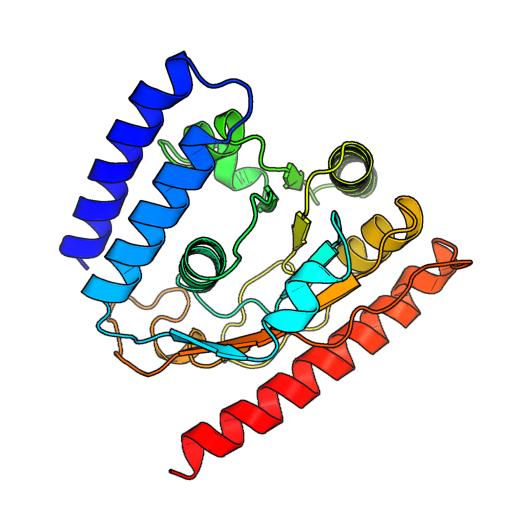 . PRO A 1 81 ? -7.640 -3.849 -10.814 1.00 93.38 81 PRO A CA 1
ATOM 619 C C . PRO A 1 81 ? -8.554 -2.644 -10.550 1.00 93.38 81 PRO A C 1
ATOM 621 O O . PRO A 1 81 ? -9.020 -1.998 -11.486 1.00 93.38 81 PRO A O 1
ATOM 624 N N . PHE A 1 82 ? -8.744 -2.261 -9.291 1.00 93.56 82 PHE A N 1
ATOM 625 C CA . PHE A 1 82 ? -9.620 -1.167 -8.868 1.00 93.56 82 PHE A CA 1
ATOM 626 C C . PHE A 1 82 ? -8.851 0.122 -8.560 1.00 93.56 82 PHE A C 1
ATOM 628 O O . PHE A 1 82 ? -7.620 0.159 -8.532 1.00 93.56 82 PHE A O 1
ATOM 635 N N . GLN A 1 83 ? -9.597 1.206 -8.362 1.00 92.38 83 GLN A N 1
ATOM 636 C CA . GLN A 1 83 ? -9.060 2.456 -7.844 1.00 92.38 83 GLN A CA 1
ATOM 637 C C . GLN A 1 83 ? -8.874 2.355 -6.332 1.00 92.38 83 GLN A C 1
ATOM 639 O O . GLN A 1 83 ? -9.794 1.960 -5.625 1.00 92.38 83 GLN A O 1
ATOM 644 N N . PHE A 1 84 ? -7.720 2.784 -5.832 1.00 95.12 84 PHE A N 1
ATOM 645 C CA . PHE A 1 84 ? -7.450 2.840 -4.398 1.00 95.12 84 PHE A CA 1
ATOM 646 C C . PHE A 1 84 ? -6.785 4.158 -3.998 1.00 95.12 84 PHE A C 1
ATOM 648 O O . PHE A 1 84 ? -6.346 4.951 -4.845 1.00 95.12 84 PHE A O 1
ATOM 655 N N . ARG A 1 85 ? -6.729 4.401 -2.687 1.00 95.12 85 ARG A N 1
ATOM 656 C CA . ARG A 1 85 ? -5.860 5.411 -2.077 1.00 95.12 85 ARG A CA 1
ATOM 657 C C . ARG A 1 85 ? -4.788 4.741 -1.240 1.00 95.12 85 ARG A C 1
ATOM 659 O O . ARG A 1 85 ? -4.974 3.646 -0.736 1.00 95.12 85 ARG A O 1
ATOM 666 N N . ILE A 1 86 ? -3.667 5.413 -1.085 1.00 94.94 86 ILE A N 1
ATOM 667 C CA . ILE A 1 86 ? -2.539 5.010 -0.272 1.00 94.94 86 ILE A CA 1
ATOM 668 C C . ILE A 1 86 ? -2.533 5.895 0.961 1.00 94.94 86 ILE A C 1
ATOM 670 O O . ILE A 1 86 ? -2.696 7.118 0.883 1.00 94.94 86 ILE A O 1
ATOM 674 N N . LEU A 1 87 ? -2.304 5.258 2.098 1.00 93.62 87 LEU A N 1
ATOM 675 C CA . LEU A 1 87 ? -1.966 5.941 3.327 1.00 93.62 87 LEU A CA 1
ATOM 676 C C . LEU A 1 87 ? -0.474 6.320 3.299 1.00 93.62 87 LEU A C 1
ATOM 678 O O . LEU A 1 87 ? 0.391 5.449 3.369 1.00 93.62 87 LEU A O 1
ATOM 682 N N . ALA A 1 88 ? -0.158 7.609 3.157 1.00 91.31 88 ALA A N 1
ATOM 683 C CA . ALA A 1 88 ? 1.202 8.078 2.873 1.00 91.31 88 ALA A CA 1
ATOM 684 C C . ALA A 1 88 ? 1.685 9.145 3.869 1.00 91.31 88 ALA A C 1
ATOM 686 O O . ALA A 1 88 ? 0.898 9.940 4.377 1.00 91.31 88 ALA A O 1
ATOM 687 N N . LYS A 1 89 ? 2.998 9.205 4.139 1.00 89.12 89 LYS A N 1
ATOM 688 C CA . LYS A 1 89 ? 3.584 10.195 5.065 1.00 89.12 89 LYS A CA 1
ATOM 689 C C . LYS A 1 89 ? 3.265 11.622 4.611 1.00 89.12 89 LYS A C 1
ATOM 691 O O . LYS A 1 89 ? 3.577 11.989 3.480 1.00 89.12 89 LYS A O 1
ATOM 696 N N . GLN A 1 90 ? 2.744 12.458 5.514 1.00 89.81 90 GLN A N 1
ATOM 697 C CA . GLN A 1 90 ? 2.366 13.845 5.208 1.00 89.81 90 GLN A CA 1
ATOM 698 C C . GLN A 1 90 ? 3.539 14.670 4.653 1.00 89.81 90 GLN A C 1
ATOM 700 O O . GLN A 1 90 ? 3.332 15.569 3.845 1.00 89.81 90 GLN A O 1
ATOM 705 N N . ALA A 1 91 ? 4.782 14.353 5.027 1.00 88.06 91 ALA A N 1
ATOM 706 C CA . ALA A 1 91 ? 5.967 15.020 4.489 1.00 88.06 91 ALA A CA 1
ATOM 707 C C . ALA A 1 91 ? 6.059 14.957 2.949 1.00 88.06 91 ALA A C 1
ATOM 709 O O . ALA A 1 91 ? 6.573 15.893 2.341 1.00 88.06 91 ALA A O 1
ATOM 710 N N . LEU A 1 92 ? 5.504 13.916 2.311 1.00 86.94 92 LEU A N 1
ATOM 711 C CA . LEU A 1 92 ? 5.495 13.773 0.851 1.00 86.94 92 LEU A CA 1
ATOM 712 C C . LEU A 1 92 ? 4.652 14.845 0.146 1.00 86.94 92 LEU A C 1
ATOM 714 O O . LEU A 1 92 ? 4.920 15.155 -1.011 1.00 86.94 92 LEU A O 1
ATOM 718 N N . TRP A 1 93 ? 3.695 15.473 0.840 1.00 90.88 93 TRP A N 1
ATOM 719 C CA . TRP A 1 93 ? 2.916 16.585 0.281 1.00 90.88 93 TRP A CA 1
ATOM 720 C C . TRP A 1 93 ? 3.751 17.842 0.030 1.00 90.88 93 TRP A C 1
ATOM 722 O O . TRP A 1 93 ? 3.322 18.712 -0.720 1.00 90.88 93 TRP A O 1
ATOM 732 N N . LYS A 1 94 ? 4.944 17.942 0.629 1.00 89.00 94 LYS A N 1
ATOM 733 C CA . LYS A 1 94 ? 5.865 19.065 0.411 1.00 89.00 94 LYS A CA 1
ATOM 734 C C . LYS A 1 94 ? 6.753 18.888 -0.821 1.00 89.00 94 LYS A C 1
ATOM 736 O O . LYS A 1 94 ? 7.424 19.835 -1.214 1.00 89.00 94 LYS A O 1
ATOM 741 N N . VAL A 1 95 ? 6.793 17.691 -1.409 1.00 84.81 95 VAL A N 1
ATOM 742 C CA . VAL A 1 95 ? 7.638 17.411 -2.574 1.00 84.81 95 VAL A CA 1
ATOM 743 C C . VAL A 1 95 ? 6.924 17.909 -3.837 1.00 84.81 95 VAL A C 1
ATOM 745 O O . VAL A 1 95 ? 5.786 17.496 -4.069 1.00 84.81 95 VAL A O 1
ATOM 748 N N . PRO A 1 96 ? 7.541 18.769 -4.669 1.00 75.88 96 PRO A N 1
ATOM 749 C CA . PRO A 1 96 ? 6.940 19.221 -5.925 1.00 75.88 96 PRO A CA 1
ATOM 750 C C . PRO A 1 96 ? 6.543 18.047 -6.831 1.00 75.88 96 PRO A C 1
ATOM 752 O O . PRO A 1 96 ? 7.185 16.998 -6.802 1.00 75.88 96 PRO A O 1
ATOM 755 N N . PHE A 1 97 ? 5.485 18.217 -7.633 1.00 77.31 97 PHE A N 1
ATOM 756 C CA . PHE A 1 97 ? 4.824 17.182 -8.456 1.00 77.31 97 PHE A CA 1
ATOM 757 C C . PHE A 1 97 ? 4.184 16.035 -7.657 1.00 77.31 97 PHE A C 1
ATOM 759 O O . PHE A 1 97 ? 2.990 15.785 -7.811 1.00 77.31 97 PHE A O 1
ATOM 766 N N . ILE A 1 98 ? 4.932 15.384 -6.760 1.00 81.00 98 ILE A N 1
ATOM 767 C CA . ILE A 1 98 ? 4.435 14.297 -5.908 1.00 81.00 98 ILE A CA 1
ATOM 768 C C . ILE A 1 98 ? 3.319 14.813 -5.004 1.00 81.00 98 ILE A C 1
ATOM 770 O O . ILE A 1 98 ? 2.214 14.291 -5.041 1.00 81.00 98 ILE A O 1
ATOM 774 N N . GLY A 1 99 ? 3.563 15.864 -4.225 1.00 85.12 99 GLY A N 1
ATOM 775 C CA . GLY A 1 99 ? 2.574 16.420 -3.308 1.00 85.12 99 GLY A CA 1
ATOM 776 C C . GLY A 1 99 ? 1.329 16.948 -4.012 1.00 85.12 99 GLY A C 1
ATOM 777 O O . GLY A 1 99 ? 0.217 16.775 -3.512 1.00 85.12 99 GLY A O 1
ATOM 778 N N . TRP A 1 100 ? 1.498 17.504 -5.214 1.00 83.12 100 TRP A N 1
ATOM 779 C CA . TRP A 1 100 ? 0.376 17.904 -6.058 1.00 83.12 100 TRP A CA 1
ATOM 780 C C . TRP A 1 100 ? -0.466 16.694 -6.477 1.00 83.12 100 TRP A C 1
ATOM 782 O O . TRP A 1 100 ? -1.682 16.694 -6.273 1.00 83.12 100 TRP A O 1
ATOM 792 N N . TYR A 1 101 ? 0.175 15.630 -6.977 1.00 85.94 101 TYR A N 1
ATOM 793 C CA . TYR A 1 101 ? -0.503 14.386 -7.340 1.00 85.94 101 TYR A CA 1
ATOM 794 C C . TYR A 1 101 ? -1.215 13.777 -6.134 1.00 85.94 101 TYR A C 1
ATOM 796 O O . TYR A 1 101 ? -2.382 13.400 -6.230 1.00 85.94 101 TYR A O 1
ATOM 804 N N . LEU A 1 102 ? -0.542 13.698 -4.984 1.00 87.56 102 LEU A N 1
ATOM 805 C CA . LEU A 1 102 ? -1.096 13.124 -3.761 1.00 87.56 102 LEU A CA 1
ATOM 806 C C . LEU A 1 102 ? -2.348 13.886 -3.308 1.00 87.56 102 LEU A C 1
ATOM 808 O O . LEU A 1 102 ? -3.355 13.266 -2.966 1.00 87.56 102 LEU A O 1
ATOM 812 N N . ASN A 1 103 ? -2.317 15.221 -3.375 1.00 85.75 103 ASN A N 1
ATOM 813 C CA . ASN A 1 103 ? -3.472 16.057 -3.070 1.00 85.75 103 ASN A CA 1
ATOM 814 C C . ASN A 1 103 ? -4.614 15.825 -4.068 1.00 85.75 103 ASN A C 1
ATOM 816 O O . ASN A 1 103 ? -5.761 15.616 -3.676 1.00 85.75 103 ASN A O 1
ATOM 820 N N . ARG A 1 104 ? -4.306 15.816 -5.369 1.00 84.62 104 ARG A N 1
ATOM 821 C CA . ARG A 1 104 ? -5.335 15.768 -6.410 1.00 84.62 104 ARG A CA 1
ATOM 822 C C . ARG A 1 104 ? -5.944 14.387 -6.622 1.00 84.62 104 ARG A C 1
ATOM 824 O O . ARG A 1 104 ? -7.123 14.275 -6.941 1.00 84.62 104 ARG A O 1
ATOM 831 N N . SER A 1 105 ? -5.160 13.339 -6.413 1.00 84.00 105 SER A N 1
ATOM 832 C CA . SER A 1 105 ? -5.636 11.957 -6.442 1.00 84.00 105 SER A CA 1
ATOM 833 C C . SER A 1 105 ? -6.364 11.554 -5.160 1.00 84.00 105 SER A C 1
ATOM 835 O O . SER A 1 105 ? -6.889 10.452 -5.115 1.00 84.00 105 SER A O 1
ATOM 837 N N . GLY A 1 106 ? -6.441 12.420 -4.141 1.00 87.31 106 GLY A N 1
ATOM 838 C CA . GLY A 1 106 ? -7.174 12.155 -2.901 1.00 87.31 106 GLY A CA 1
ATOM 839 C C . GLY A 1 106 ? -6.507 11.115 -2.000 1.00 87.31 106 GLY A C 1
ATOM 840 O O . GLY A 1 106 ? -7.208 10.367 -1.320 1.00 87.31 106 GLY A O 1
ATOM 841 N N . GLN A 1 107 ? -5.172 11.021 -2.025 1.00 92.56 107 GLN A N 1
ATOM 842 C CA . GLN A 1 107 ? -4.429 10.132 -1.125 1.00 92.56 107 GLN A CA 1
ATOM 843 C C . GLN A 1 107 ? -4.593 10.580 0.327 1.00 92.56 107 GLN A C 1
ATOM 845 O O . GLN A 1 107 ? -4.835 11.756 0.599 1.00 92.56 107 GLN A O 1
ATOM 850 N N . VAL A 1 108 ? -4.440 9.653 1.273 1.00 92.56 108 VAL A N 1
ATOM 851 C CA . VAL A 1 108 ? -4.685 9.941 2.690 1.00 92.56 108 VAL A CA 1
ATOM 852 C C . VAL A 1 108 ? -3.353 10.250 3.383 1.00 92.56 108 VAL A C 1
ATOM 854 O O . VAL A 1 108 ? -2.525 9.348 3.536 1.00 92.56 108 VAL A O 1
ATOM 857 N N . PRO A 1 109 ? -3.103 11.501 3.813 1.00 92.38 109 PRO A N 1
ATOM 858 C CA . PRO A 1 109 ? -1.871 11.837 4.511 1.00 92.38 109 PRO A CA 1
ATOM 859 C C . PRO A 1 109 ? -1.899 11.341 5.961 1.00 92.38 109 PRO A C 1
ATOM 861 O O . PRO A 1 109 ? -2.894 11.505 6.673 1.00 92.38 109 PRO A O 1
ATOM 864 N N . VAL A 1 110 ? -0.766 10.817 6.422 1.00 90.25 110 VAL A N 1
ATOM 865 C CA . VAL A 1 110 ? -0.515 10.450 7.819 1.00 90.25 110 VAL A CA 1
ATOM 866 C C . VAL A 1 110 ? 0.522 11.354 8.439 1.00 90.25 110 VAL A C 1
ATOM 868 O O . VAL A 1 110 ? 1.650 11.467 7.951 1.00 90.25 110 VAL A O 1
ATOM 871 N N . ASP A 1 111 ? 0.125 11.951 9.554 1.00 88.50 111 ASP A N 1
ATOM 872 C CA . ASP A 1 111 ? 1.003 12.657 10.468 1.00 88.50 111 ASP A CA 1
ATOM 873 C C . ASP A 1 111 ? 1.087 11.899 11.789 1.00 88.50 111 ASP A C 1
ATOM 875 O O . ASP A 1 111 ? 0.082 11.753 12.477 1.00 88.50 111 ASP A O 1
ATOM 879 N N . ALA A 1 112 ? 2.282 11.432 12.140 1.00 82.69 112 ALA A N 1
ATOM 880 C CA . ALA A 1 112 ? 2.544 10.716 13.385 1.00 82.69 112 ALA A CA 1
ATOM 881 C C . ALA A 1 112 ? 3.340 11.559 14.399 1.00 82.69 112 ALA A C 1
ATOM 883 O O . ALA A 1 112 ? 3.896 11.011 15.344 1.00 82.69 112 ALA A O 1
ATOM 884 N N . LYS A 1 113 ? 3.408 12.890 14.229 1.00 87.12 113 LYS A N 1
ATOM 885 C CA . LYS A 1 113 ? 4.113 13.790 15.166 1.00 87.12 113 LYS A CA 1
ATOM 886 C C . LYS A 1 113 ? 3.502 13.842 16.566 1.00 87.12 113 LYS A C 1
ATOM 888 O O . LYS A 1 113 ? 4.179 14.230 17.510 1.00 87.12 113 LYS A O 1
ATOM 893 N N . SER A 1 114 ? 2.220 13.512 16.701 1.00 90.38 114 SER A N 1
ATOM 894 C CA . SER A 1 114 ? 1.519 13.457 17.982 1.00 90.38 114 SER A CA 1
ATOM 895 C C . SER A 1 114 ? 0.452 12.368 17.948 1.00 90.38 114 SER A C 1
ATOM 897 O O . SER A 1 114 ? -0.083 12.058 16.881 1.00 90.38 114 SER A O 1
ATOM 899 N N . ALA A 1 115 ? 0.068 11.837 19.111 1.00 87.56 115 ALA A N 1
ATOM 900 C CA . ALA A 1 115 ? -1.031 10.872 19.202 1.00 87.56 115 ALA A CA 1
ATOM 901 C C . ALA A 1 115 ? -2.336 11.429 18.597 1.00 87.56 115 ALA A C 1
ATOM 903 O O . ALA A 1 115 ? -3.044 10.737 17.867 1.00 87.56 115 ALA A O 1
ATOM 904 N N . ARG A 1 116 ? -2.618 12.720 18.826 1.00 90.31 116 ARG A N 1
ATOM 905 C CA . ARG A 1 116 ? -3.799 13.400 18.279 1.00 90.31 116 ARG A CA 1
ATOM 906 C C . ARG A 1 116 ? -3.774 13.461 16.750 1.00 90.31 116 ARG A C 1
ATOM 908 O O . ARG A 1 116 ? -4.786 13.159 16.119 1.00 90.31 116 ARG A O 1
ATOM 915 N N . SER A 1 117 ? -2.645 13.844 16.148 1.00 90.94 117 SER A N 1
ATOM 916 C CA . SER A 1 117 ? -2.522 13.931 14.685 1.00 90.94 117 SER A CA 1
ATOM 917 C C . SER A 1 117 ? -2.507 12.553 14.013 1.00 90.94 117 SER A C 1
ATOM 919 O O . SER A 1 117 ? -3.097 12.400 12.935 1.00 90.94 117 SER A O 1
ATOM 921 N N . ALA A 1 118 ? -1.963 11.534 14.686 1.00 89.44 118 ALA A N 1
ATOM 922 C CA . ALA A 1 118 ? -2.021 10.147 14.234 1.00 89.44 118 ALA A CA 1
ATOM 923 C C . ALA A 1 118 ? -3.471 9.649 14.175 1.00 89.44 118 ALA A C 1
ATOM 925 O O . ALA A 1 118 ? -3.935 9.222 13.117 1.00 89.44 118 ALA A O 1
ATOM 926 N N . ILE A 1 119 ? -4.232 9.804 15.265 1.00 91.38 119 ILE A N 1
ATOM 927 C CA . ILE A 1 119 ? -5.649 9.407 15.327 1.00 91.38 119 ILE A CA 1
ATOM 928 C C . ILE A 1 119 ? -6.487 10.169 14.293 1.00 91.38 119 ILE A C 1
ATOM 930 O O . ILE A 1 119 ? -7.309 9.571 13.600 1.00 91.38 119 ILE A O 1
ATOM 934 N N . ALA A 1 120 ? -6.269 11.480 14.140 1.00 93.38 120 ALA A N 1
ATOM 935 C CA . ALA A 1 120 ? -6.957 12.272 13.121 1.00 93.38 120 ALA A CA 1
ATOM 936 C C . ALA A 1 120 ? -6.669 11.754 11.700 1.00 93.38 120 ALA A C 1
ATOM 938 O O . ALA A 1 120 ? -7.569 11.696 10.862 1.00 93.38 120 ALA A O 1
ATOM 939 N N . SER A 1 121 ? -5.433 11.327 11.434 1.00 93.00 121 SER A N 1
ATOM 940 C CA . SER A 1 121 ? -5.052 10.738 10.149 1.00 93.00 121 SER A CA 1
ATOM 941 C C . SER A 1 121 ? -5.730 9.390 9.900 1.00 93.00 121 SER A C 1
ATOM 943 O O . SER A 1 121 ? -6.278 9.189 8.818 1.00 93.00 121 SER A O 1
ATOM 945 N N . LEU A 1 122 ? -5.784 8.513 10.908 1.00 94.75 122 LEU A N 1
ATOM 946 C CA . LEU A 1 122 ? -6.513 7.243 10.814 1.00 94.75 122 LEU A CA 1
ATOM 947 C C . LEU A 1 122 ? -8.011 7.471 10.577 1.00 94.75 122 LEU A C 1
ATOM 949 O O . LEU A 1 122 ? -8.610 6.809 9.736 1.00 94.75 122 LEU A O 1
ATOM 953 N N . ASN A 1 123 ? -8.616 8.458 11.244 1.00 95.81 123 ASN A N 1
ATOM 954 C CA . ASN A 1 123 ? -10.026 8.799 11.040 1.00 95.81 123 ASN A CA 1
ATOM 955 C C . ASN A 1 123 ? -10.324 9.297 9.618 1.00 95.81 123 ASN A C 1
ATOM 957 O O . ASN A 1 123 ? -11.398 9.005 9.095 1.00 95.81 123 ASN A O 1
ATOM 961 N N . ARG A 1 124 ? -9.385 9.995 8.963 1.00 95.50 124 ARG A N 1
ATOM 962 C CA . ARG A 1 124 ? -9.516 10.340 7.535 1.00 95.50 124 ARG A CA 1
ATOM 963 C C . ARG A 1 124 ? -9.505 9.097 6.649 1.00 95.50 124 ARG A C 1
ATOM 965 O O . ARG A 1 124 ? -10.296 9.022 5.715 1.00 95.50 124 ARG A O 1
ATOM 972 N N . GLY A 1 125 ? -8.658 8.117 6.963 1.00 96.00 125 GLY A N 1
ATOM 973 C CA . GLY A 1 125 ? -8.669 6.826 6.277 1.00 96.00 125 GLY A CA 1
ATOM 974 C C . GLY A 1 125 ? -9.995 6.084 6.467 1.00 96.00 125 GLY A C 1
ATOM 975 O O . GLY A 1 125 ? -10.601 5.645 5.497 1.00 96.00 125 GLY A O 1
ATOM 976 N N . VAL A 1 126 ? -10.519 6.044 7.695 1.00 97.69 126 VAL A N 1
ATOM 977 C CA . VAL A 1 126 ? -11.844 5.465 7.982 1.00 97.69 126 VAL A CA 1
ATOM 978 C C . VAL A 1 126 ? -12.953 6.159 7.191 1.00 97.69 126 VAL A C 1
ATOM 980 O O . VAL A 1 126 ? -13.834 5.484 6.669 1.00 97.69 126 VAL A O 1
ATOM 983 N N . ALA A 1 127 ? -12.918 7.487 7.072 1.00 96.50 127 ALA A N 1
ATOM 984 C CA . ALA A 1 127 ? -13.893 8.221 6.269 1.00 96.50 127 ALA A CA 1
ATOM 985 C C . ALA A 1 127 ? -13.814 7.850 4.776 1.00 96.50 127 ALA A C 1
ATOM 987 O O . ALA A 1 127 ? -14.853 7.640 4.158 1.00 96.50 127 ALA A O 1
ATOM 988 N N . ALA A 1 128 ? -12.604 7.707 4.220 1.00 94.94 128 ALA A N 1
ATOM 989 C CA . ALA A 1 128 ? -12.405 7.272 2.834 1.00 94.94 128 ALA A CA 1
ATOM 990 C C . ALA A 1 128 ? -12.919 5.840 2.595 1.00 94.94 128 ALA A C 1
ATOM 992 O O . ALA A 1 128 ? -13.623 5.583 1.622 1.00 94.94 128 ALA A O 1
ATOM 993 N N . LEU A 1 129 ? -12.635 4.920 3.519 1.00 96.88 129 LEU A N 1
ATOM 994 C CA . LEU A 1 129 ? -13.166 3.556 3.480 1.00 96.88 129 LEU A CA 1
ATOM 995 C C . LEU A 1 129 ? -14.699 3.546 3.487 1.00 96.88 129 LEU A C 1
ATOM 997 O O . LEU A 1 129 ? -15.321 2.913 2.642 1.00 96.88 129 LEU A O 1
ATOM 1001 N N . LYS A 1 130 ? -15.322 4.301 4.399 1.00 96.06 130 LYS A N 1
ATOM 1002 C CA . LYS A 1 130 ? -16.788 4.394 4.494 1.00 96.06 130 LYS A CA 1
ATOM 1003 C C . LYS A 1 130 ? -17.438 5.057 3.280 1.00 96.06 130 LYS A C 1
ATOM 1005 O O . LYS A 1 130 ? -18.621 4.843 3.048 1.00 96.06 130 LYS A O 1
ATOM 1010 N N . SER A 1 131 ? -16.686 5.835 2.504 1.00 94.31 131 SER A N 1
ATOM 1011 C CA . SER A 1 131 ? -17.146 6.401 1.233 1.00 94.31 131 SER A CA 1
ATOM 1012 C C . SER A 1 131 ? -16.927 5.469 0.031 1.00 94.31 131 SER A C 1
ATOM 1014 O O . SER A 1 131 ? -17.025 5.933 -1.102 1.00 94.31 131 SER A O 1
ATOM 1016 N N . GLY A 1 132 ? -16.566 4.199 0.249 1.00 94.25 132 GLY A N 1
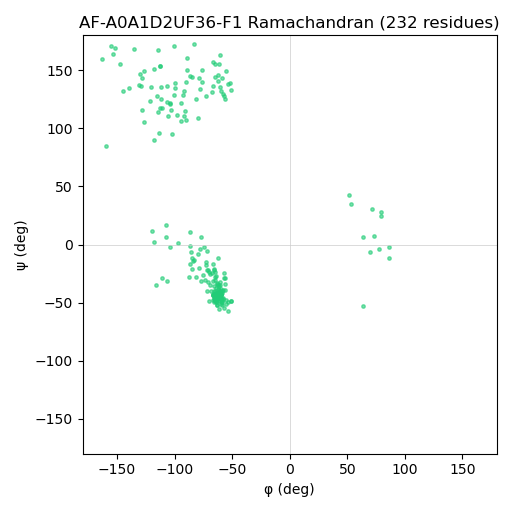ATOM 1017 C CA . GLY A 1 132 ? -16.341 3.225 -0.822 1.00 94.25 132 GLY A CA 1
ATOM 1018 C C . GLY A 1 132 ? -14.985 3.349 -1.526 1.00 94.25 132 GLY A C 1
ATOM 1019 O O . GLY A 1 132 ? -14.869 2.999 -2.699 1.00 94.25 132 GLY A O 1
ATOM 1020 N N . LEU A 1 133 ? -13.959 3.909 -0.869 1.00 93.69 133 LEU A N 1
ATOM 1021 C CA . LEU A 1 133 ? -12.607 3.994 -1.432 1.00 93.69 133 LEU A CA 1
ATOM 1022 C C . LEU A 1 133 ? -11.674 2.973 -0.762 1.00 93.69 133 LEU A C 1
ATOM 1024 O O . LEU A 1 133 ? -11.302 3.173 0.398 1.00 93.69 133 LEU A O 1
ATOM 1028 N N . PRO A 1 134 ? -11.231 1.926 -1.486 1.00 96.38 134 PRO A N 1
ATOM 1029 C CA . PRO A 1 134 ? -10.197 1.009 -1.019 1.00 96.38 134 PRO A CA 1
ATOM 1030 C C . PRO A 1 134 ? -8.937 1.733 -0.546 1.00 96.38 134 PRO A C 1
ATOM 1032 O O . PRO A 1 134 ? -8.469 2.672 -1.203 1.00 96.38 134 PRO A O 1
ATOM 1035 N N . LEU A 1 135 ? -8.350 1.263 0.558 1.00 97.38 135 LEU A N 1
ATOM 1036 C CA . LEU A 1 135 ? -7.095 1.802 1.080 1.00 97.38 135 LEU A CA 1
ATOM 1037 C C . LEU A 1 135 ? -5.977 0.776 1.030 1.00 97.38 135 LEU A C 1
ATOM 1039 O O . LEU A 1 135 ? -6.098 -0.297 1.601 1.00 97.38 135 LEU A O 1
ATOM 1043 N N . VAL A 1 136 ? -4.854 1.156 0.434 1.00 97.56 136 VAL A N 1
ATOM 1044 C CA . VAL A 1 136 ? -3.576 0.463 0.547 1.00 97.56 136 VAL A CA 1
ATOM 1045 C C . VAL A 1 136 ? -2.777 1.071 1.696 1.00 97.56 136 VAL A C 1
ATOM 1047 O O . VAL A 1 136 ? -2.585 2.291 1.767 1.00 97.56 136 VAL A O 1
ATOM 1050 N N . VAL A 1 137 ? -2.289 0.219 2.591 1.00 97.38 137 VAL A N 1
ATOM 1051 C CA . VAL A 1 137 ? -1.523 0.619 3.773 1.00 97.38 137 VAL A CA 1
ATOM 1052 C C . VAL A 1 137 ? -0.257 -0.219 3.876 1.00 97.38 137 VAL A C 1
ATOM 1054 O O . VAL A 1 137 ? -0.292 -1.433 3.714 1.00 97.38 137 VAL A O 1
ATOM 1057 N N . PHE A 1 138 ? 0.853 0.434 4.204 1.00 96.62 138 PHE A N 1
ATOM 1058 C CA . PHE A 1 138 ? 2.101 -0.223 4.576 1.00 96.62 138 PHE A CA 1
ATOM 1059 C C . PHE A 1 138 ? 2.245 -0.165 6.105 1.00 96.62 138 PHE A C 1
ATOM 1061 O O . PHE A 1 138 ? 2.679 0.868 6.628 1.00 96.62 138 PHE A O 1
ATOM 1068 N N . PRO A 1 139 ? 1.832 -1.210 6.848 1.00 94.94 139 PRO A N 1
ATOM 1069 C CA . PRO A 1 139 ? 1.748 -1.163 8.305 1.00 94.94 139 PRO A CA 1
ATOM 1070 C C . PRO A 1 139 ? 3.121 -1.166 8.993 1.00 94.94 139 PRO A C 1
ATOM 1072 O O . PRO A 1 139 ? 3.181 -0.956 10.194 1.00 94.94 139 PRO A O 1
ATOM 1075 N N . GLU A 1 140 ? 4.225 -1.322 8.260 1.00 91.94 140 GLU A N 1
ATOM 1076 C CA . GLU A 1 140 ? 5.595 -1.156 8.776 1.00 91.94 140 GLU A CA 1
ATOM 1077 C C . GLU A 1 140 ? 5.947 0.315 9.083 1.00 91.94 140 GLU A C 1
ATOM 1079 O O . GLU A 1 140 ? 6.876 0.604 9.830 1.00 91.94 140 GLU A O 1
ATOM 1084 N N . GLY A 1 141 ? 5.246 1.288 8.478 1.00 82.31 141 GLY A N 1
ATOM 1085 C CA . GLY A 1 141 ? 5.516 2.728 8.661 1.00 82.31 141 GLY A CA 1
ATOM 1086 C C . GLY A 1 141 ? 6.828 3.243 8.032 1.00 82.31 141 GLY A C 1
ATOM 1087 O O . GLY A 1 141 ? 7.070 4.458 7.962 1.00 82.31 141 GLY A O 1
ATOM 1088 N N . GLY A 1 142 ? 7.659 2.346 7.510 1.00 85.69 142 GLY A N 1
ATOM 1089 C CA . GLY A 1 142 ? 8.898 2.608 6.786 1.00 85.69 142 GLY A CA 1
ATOM 1090 C C . GLY A 1 142 ? 9.232 1.441 5.862 1.00 85.69 142 GLY A C 1
ATOM 1091 O O . GLY A 1 142 ? 8.561 0.418 5.904 1.00 85.69 142 GLY A O 1
ATOM 1092 N N . ARG A 1 143 ? 10.236 1.620 4.999 1.00 87.62 143 ARG A N 1
ATOM 1093 C CA . ARG A 1 143 ? 10.781 0.514 4.204 1.00 87.62 143 ARG A CA 1
ATOM 1094 C C . ARG A 1 143 ? 11.829 -0.222 5.020 1.00 87.62 143 ARG A C 1
ATOM 1096 O O . ARG A 1 143 ? 12.602 0.431 5.723 1.00 87.62 143 ARG A O 1
ATOM 1103 N N . THR A 1 144 ? 11.898 -1.536 4.864 1.00 89.56 144 THR A N 1
ATOM 1104 C CA . THR A 1 144 ? 12.994 -2.325 5.431 1.00 89.56 144 THR A CA 1
ATOM 1105 C C . THR A 1 144 ? 14.353 -1.923 4.846 1.00 89.56 144 THR A C 1
ATOM 1107 O O . THR A 1 144 ? 14.470 -1.560 3.672 1.00 89.56 144 THR A O 1
ATOM 1110 N N . ALA A 1 145 ? 15.396 -1.999 5.674 1.00 87.75 145 ALA A N 1
ATOM 1111 C CA . ALA A 1 145 ? 16.779 -1.784 5.253 1.00 87.75 145 ALA A CA 1
ATOM 1112 C C . ALA A 1 145 ? 17.442 -3.076 4.741 1.00 87.75 145 ALA A C 1
ATOM 1114 O O . ALA A 1 145 ? 18.330 -3.018 3.892 1.00 87.75 145 ALA A O 1
ATOM 1115 N N . ASN A 1 146 ? 17.003 -4.240 5.229 1.00 88.31 146 ASN A N 1
ATOM 1116 C CA . ASN A 1 146 ? 17.667 -5.533 5.022 1.00 88.31 146 ASN A CA 1
ATOM 1117 C C . ASN A 1 146 ? 16.809 -6.565 4.268 1.00 88.31 146 ASN A C 1
ATOM 1119 O O . ASN A 1 146 ? 17.241 -7.698 4.092 1.00 88.31 146 ASN A O 1
ATOM 1123 N N . GLY A 1 147 ? 15.598 -6.196 3.844 1.00 86.62 147 GLY A N 1
ATOM 1124 C CA . GLY A 1 147 ? 14.706 -7.083 3.094 1.00 86.62 147 GLY A CA 1
ATOM 1125 C C . GLY A 1 147 ? 13.832 -7.987 3.964 1.00 86.62 147 GLY A C 1
ATOM 1126 O O . GLY A 1 147 ? 13.000 -8.706 3.417 1.00 86.62 147 GLY A O 1
ATOM 1127 N N . ALA A 1 148 ? 13.972 -7.935 5.293 1.00 88.00 148 ALA A N 1
ATOM 1128 C CA . ALA A 1 148 ? 13.081 -8.623 6.224 1.00 88.00 148 ALA A CA 1
ATOM 1129 C C . ALA A 1 148 ? 11.850 -7.766 6.552 1.00 88.00 148 ALA A C 1
ATOM 1131 O O . ALA A 1 148 ? 11.964 -6.539 6.673 1.00 88.00 148 ALA A O 1
ATOM 1132 N N . THR A 1 149 ? 10.698 -8.416 6.740 1.00 87.56 149 THR A N 1
ATOM 1133 C CA . THR A 1 149 ? 9.467 -7.768 7.208 1.00 87.56 149 THR A CA 1
ATOM 1134 C C . THR A 1 149 ? 9.691 -7.138 8.584 1.00 87.56 149 THR A C 1
ATOM 1136 O O . THR A 1 149 ? 10.286 -7.747 9.474 1.00 87.56 149 THR A O 1
ATOM 1139 N N . GLN A 1 150 ? 9.273 -5.882 8.748 1.00 91.00 150 GLN A N 1
ATOM 1140 C CA . GLN A 1 150 ? 9.357 -5.174 10.027 1.00 91.00 150 GLN A CA 1
ATOM 1141 C C . GLN A 1 150 ? 8.095 -5.397 10.876 1.00 91.00 150 GLN A C 1
ATOM 1143 O O . GLN A 1 150 ? 7.037 -5.714 10.326 1.00 91.00 150 GLN A O 1
ATOM 1148 N N . PRO A 1 151 ? 8.159 -5.161 12.202 1.00 93.44 151 PRO A N 1
ATOM 1149 C CA . PRO A 1 151 ? 6.971 -5.140 13.046 1.00 93.44 151 PRO A CA 1
ATOM 1150 C C . PRO A 1 151 ? 5.907 -4.176 12.513 1.00 93.44 151 PRO A C 1
ATOM 1152 O O . PRO A 1 151 ? 6.206 -3.059 12.083 1.00 93.44 151 PRO A O 1
ATOM 1155 N N . PHE A 1 152 ? 4.648 -4.602 12.560 1.00 96.19 152 PHE A N 1
ATOM 1156 C CA . PHE A 1 152 ? 3.525 -3.796 12.090 1.00 96.19 152 PHE A CA 1
ATOM 1157 C C . PHE A 1 152 ? 2.952 -2.924 13.205 1.00 96.19 152 PHE A C 1
ATOM 1159 O O . PHE A 1 152 ? 2.769 -3.375 14.334 1.00 96.19 152 PHE A O 1
ATOM 1166 N N . VAL A 1 153 ? 2.594 -1.687 12.861 1.00 94.31 153 VAL A N 1
ATOM 1167 C CA . VAL A 1 153 ? 1.777 -0.816 13.711 1.00 94.31 153 VAL A CA 1
ATOM 1168 C C . VAL A 1 153 ? 0.289 -1.025 13.431 1.00 94.31 153 VAL A C 1
ATOM 1170 O O . VAL A 1 153 ? -0.126 -1.286 12.299 1.00 94.31 153 VAL A O 1
ATOM 1173 N N . SER A 1 154 ? -0.548 -0.828 14.449 1.00 95.81 154 SER A N 1
ATOM 1174 C CA . SER A 1 154 ? -1.968 -1.201 14.405 1.00 95.81 154 SER A CA 1
ATOM 1175 C C . SER A 1 154 ? -2.887 -0.272 13.607 1.00 95.81 154 SER A C 1
ATOM 1177 O O . SER A 1 154 ? -4.097 -0.480 13.560 1.00 95.81 154 SER A O 1
ATOM 1179 N N . GLY A 1 155 ? -2.343 0.725 12.902 1.00 95.19 155 GLY A N 1
ATOM 1180 C CA . GLY A 1 155 ? -3.131 1.691 12.128 1.00 95.19 155 GLY A CA 1
ATOM 1181 C C . GLY A 1 155 ? -4.007 1.057 11.040 1.00 95.19 155 GLY A C 1
ATOM 1182 O O . GLY A 1 155 ? -5.157 1.460 10.875 1.00 95.19 155 GLY A O 1
ATOM 1183 N N . ALA A 1 156 ? -3.503 0.045 10.324 1.00 97.31 156 ALA A N 1
ATOM 1184 C CA . ALA A 1 156 ? -4.277 -0.656 9.294 1.00 97.31 156 ALA A CA 1
ATOM 1185 C C . ALA A 1 156 ? -5.465 -1.423 9.902 1.00 97.31 156 ALA A C 1
ATOM 1187 O O . ALA A 1 156 ? -6.604 -1.244 9.468 1.00 97.31 156 ALA A O 1
ATOM 1188 N N . ALA A 1 157 ? -5.205 -2.204 10.956 1.00 98.25 157 ALA A N 1
ATOM 1189 C CA . ALA A 1 157 ? -6.221 -2.947 11.697 1.00 98.25 157 ALA A CA 1
ATOM 1190 C C . ALA A 1 157 ? -7.261 -2.014 12.336 1.00 98.25 157 ALA A C 1
ATOM 1192 O O . ALA A 1 157 ? -8.461 -2.238 12.194 1.00 98.25 157 ALA A O 1
ATOM 1193 N N . TYR A 1 158 ? -6.819 -0.920 12.964 1.00 97.81 158 TYR A N 1
ATOM 1194 C CA . TYR A 1 158 ? -7.699 0.095 13.543 1.00 97.81 158 TYR A CA 1
ATOM 1195 C C . TYR A 1 158 ? -8.682 0.651 12.508 1.00 97.81 158 TYR A C 1
ATOM 1197 O O . TYR A 1 158 ? -9.880 0.749 12.781 1.00 97.81 158 TYR A O 1
ATOM 1205 N N . MET A 1 159 ? -8.193 1.017 11.316 1.00 98.31 159 MET A N 1
ATOM 1206 C CA . MET A 1 159 ? -9.051 1.558 10.262 1.00 98.31 159 MET A CA 1
ATOM 1207 C C . MET A 1 159 ? -10.036 0.515 9.731 1.00 98.31 159 MET A C 1
ATOM 1209 O O . MET A 1 159 ? -11.212 0.840 9.579 1.00 98.31 159 MET A O 1
ATOM 1213 N N . ALA A 1 160 ? -9.579 -0.720 9.502 1.00 98.38 160 ALA A N 1
ATOM 1214 C CA . ALA A 1 160 ? -10.424 -1.824 9.049 1.00 98.38 160 ALA A CA 1
ATOM 1215 C C . ALA A 1 160 ? -11.564 -2.098 10.047 1.00 98.38 160 ALA A C 1
ATOM 1217 O O . ALA A 1 160 ? -12.736 -2.076 9.676 1.00 98.38 160 ALA A O 1
ATOM 1218 N N . ILE A 1 161 ? -11.236 -2.225 11.338 1.00 98.56 161 ILE A N 1
ATOM 1219 C CA . ILE A 1 161 ? -12.211 -2.465 12.409 1.00 98.56 161 ILE A CA 1
ATOM 1220 C C . ILE A 1 161 ? -13.189 -1.295 12.548 1.00 98.56 161 ILE A C 1
ATOM 1222 O O . ILE A 1 161 ? -14.399 -1.493 12.617 1.00 98.56 161 ILE A O 1
ATOM 1226 N N . LYS A 1 162 ? -12.708 -0.048 12.560 1.00 98.06 162 LYS A N 1
ATOM 1227 C CA . LYS A 1 162 ? -13.588 1.122 12.726 1.00 98.06 162 LYS A CA 1
ATOM 1228 C C . LYS A 1 162 ? -14.499 1.362 11.515 1.00 98.06 162 LYS A C 1
ATOM 1230 O O . LYS A 1 162 ? -15.565 1.972 11.652 1.00 98.06 162 LYS A O 1
ATOM 1235 N N . ALA A 1 163 ? -14.080 0.906 10.337 1.00 97.88 163 ALA A N 1
ATOM 1236 C CA . ALA A 1 163 ? -14.906 0.875 9.138 1.00 97.88 163 ALA A CA 1
ATOM 1237 C C . ALA A 1 163 ? -15.828 -0.357 9.071 1.00 97.88 163 ALA A C 1
ATOM 1239 O O . ALA A 1 163 ? -16.756 -0.328 8.273 1.00 97.88 163 ALA A O 1
ATOM 1240 N N . GLN A 1 164 ? -15.606 -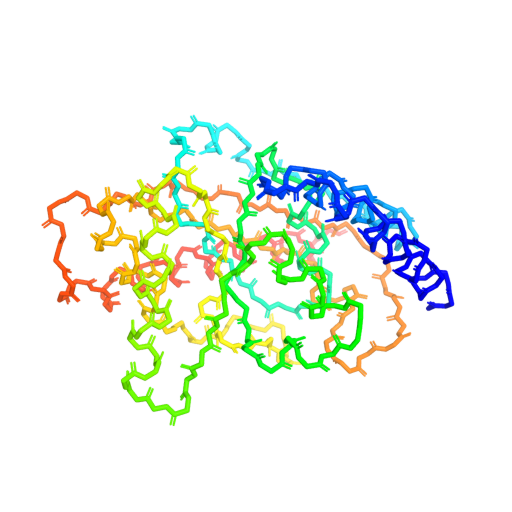1.382 9.910 1.00 97.75 164 GLN A N 1
ATOM 1241 C CA . GLN A 1 164 ? -16.220 -2.716 9.802 1.00 97.75 164 GLN A CA 1
ATOM 1242 C C . GLN A 1 164 ? -16.049 -3.306 8.392 1.00 97.75 164 GLN A C 1
ATOM 1244 O O . GLN A 1 164 ? -16.975 -3.858 7.806 1.00 97.75 164 GLN A O 1
ATOM 1249 N N . LEU A 1 165 ? -14.845 -3.144 7.838 1.00 98.06 165 LEU A N 1
ATOM 1250 C CA . LEU A 1 165 ? -14.441 -3.686 6.544 1.00 98.06 165 LEU A CA 1
ATOM 1251 C C . LEU A 1 165 ? -13.283 -4.667 6.732 1.00 98.06 165 LEU A C 1
ATOM 1253 O O . LEU A 1 165 ? -12.496 -4.507 7.672 1.00 98.06 165 LEU A O 1
ATOM 1257 N N . PRO A 1 166 ? -13.152 -5.676 5.861 1.00 98.00 166 PRO A N 1
ATOM 1258 C CA . PRO A 1 166 ? -12.084 -6.654 5.974 1.00 98.00 166 PRO A CA 1
ATOM 1259 C C . PRO A 1 166 ? -10.711 -6.022 5.732 1.00 98.00 166 PRO A C 1
ATOM 1261 O O . PRO A 1 166 ? -10.569 -4.994 5.055 1.00 98.00 166 PRO A O 1
ATOM 1264 N N . ILE A 1 167 ? -9.688 -6.681 6.271 1.00 98.44 167 ILE A N 1
ATOM 1265 C CA . ILE A 1 167 ? -8.291 -6.404 5.947 1.00 98.44 167 ILE A CA 1
ATOM 1266 C C . ILE A 1 167 ? -7.744 -7.532 5.072 1.00 98.44 167 ILE A C 1
ATOM 1268 O O . ILE A 1 167 ? -7.794 -8.700 5.445 1.00 98.44 167 ILE A O 1
ATOM 1272 N N . VAL A 1 168 ? -7.250 -7.184 3.888 1.00 98.50 168 VAL A N 1
ATOM 1273 C CA . VAL A 1 168 ? -6.732 -8.116 2.885 1.00 98.50 168 VAL A CA 1
ATOM 1274 C C . VAL A 1 168 ? -5.202 -8.073 2.924 1.00 98.50 168 VAL A C 1
ATOM 1276 O O . VAL A 1 168 ? -4.619 -7.022 2.630 1.00 98.50 168 VAL A O 1
ATOM 1279 N N . PRO A 1 169 ? -4.530 -9.178 3.288 1.00 98.38 169 PRO A N 1
ATOM 1280 C CA . PRO A 1 169 ? -3.077 -9.277 3.217 1.00 98.38 169 PRO A CA 1
ATOM 1281 C C . PRO A 1 169 ? -2.605 -9.255 1.757 1.00 98.38 169 PRO A C 1
ATOM 1283 O O . PRO A 1 169 ? -3.115 -10.001 0.923 1.00 98.38 169 PRO A O 1
ATOM 1286 N N . VAL A 1 170 ? -1.612 -8.427 1.442 1.00 98.38 170 VAL A N 1
ATOM 1287 C CA . VAL A 1 170 ? -0.957 -8.384 0.128 1.00 98.38 170 VAL A CA 1
ATOM 1288 C C . VAL A 1 170 ? 0.547 -8.493 0.334 1.00 98.38 170 VAL A C 1
ATOM 1290 O O . VAL A 1 170 ? 1.161 -7.612 0.919 1.00 98.38 170 VAL A O 1
ATOM 1293 N N . THR A 1 171 ? 1.166 -9.557 -0.158 1.00 98.31 171 THR A N 1
ATOM 1294 C CA . THR A 1 171 ? 2.607 -9.772 -0.004 1.00 98.31 171 THR A CA 1
ATOM 1295 C C . THR A 1 171 ? 3.336 -9.470 -1.306 1.00 98.31 171 THR A C 1
ATOM 1297 O O . THR A 1 171 ? 3.074 -10.081 -2.344 1.00 98.31 171 THR A O 1
ATOM 1300 N N . LEU A 1 172 ? 4.282 -8.535 -1.243 1.00 98.00 172 LEU A N 1
ATOM 1301 C CA . LEU A 1 172 ? 5.216 -8.213 -2.314 1.00 98.00 172 LEU A CA 1
ATOM 1302 C C . LEU A 1 172 ? 6.494 -9.034 -2.161 1.00 98.00 172 LEU A C 1
ATOM 1304 O O . LEU A 1 172 ? 7.086 -9.080 -1.082 1.00 98.00 172 LEU A O 1
ATOM 1308 N N . VAL A 1 173 ? 6.931 -9.652 -3.258 1.00 97.25 173 VAL A N 1
ATOM 1309 C CA . VAL A 1 173 ? 8.139 -10.488 -3.311 1.00 97.25 173 VAL A CA 1
ATOM 1310 C C . VAL A 1 173 ? 9.018 -10.042 -4.476 1.00 97.25 173 VAL A C 1
ATOM 1312 O O . VAL A 1 173 ? 8.520 -9.786 -5.577 1.00 97.25 173 VAL A O 1
ATOM 1315 N N . GLY A 1 174 ? 10.328 -9.955 -4.237 1.00 95.94 174 GLY A N 1
ATOM 1316 C CA . GLY A 1 174 ? 11.333 -9.577 -5.235 1.00 95.94 174 GLY A CA 1
ATOM 1317 C C . GLY A 1 174 ? 11.552 -8.068 -5.389 1.00 95.94 174 GLY A C 1
ATOM 1318 O O . GLY A 1 174 ? 12.514 -7.653 -6.037 1.00 95.94 174 GLY A O 1
ATOM 1319 N N . THR A 1 175 ? 10.681 -7.222 -4.819 1.00 96.38 175 THR A N 1
ATOM 1320 C CA . THR A 1 175 ? 10.816 -5.762 -4.955 1.00 96.38 175 THR A CA 1
ATOM 1321 C C . THR A 1 175 ? 12.022 -5.232 -4.186 1.00 96.38 175 THR A C 1
ATOM 1323 O O . THR A 1 175 ? 12.689 -4.330 -4.698 1.00 96.38 175 THR A O 1
ATOM 1326 N N . TYR A 1 176 ? 12.351 -5.815 -3.021 1.00 95.75 176 TYR A N 1
ATOM 1327 C CA . TYR A 1 176 ? 13.560 -5.467 -2.269 1.00 95.75 176 TYR A CA 1
ATOM 1328 C C . TYR A 1 176 ? 14.792 -5.589 -3.161 1.00 95.75 176 TYR A C 1
ATOM 1330 O O . TYR A 1 176 ? 15.474 -4.601 -3.386 1.00 95.75 176 TYR A O 1
ATOM 1338 N N . GLU A 1 177 ? 15.048 -6.758 -3.745 1.00 94.81 177 GLU A N 1
ATOM 1339 C CA . GLU A 1 177 ? 16.272 -6.996 -4.507 1.00 94.81 177 GLU A CA 1
ATOM 1340 C C . GLU A 1 177 ? 16.292 -6.266 -5.853 1.00 94.81 177 GLU A C 1
ATOM 134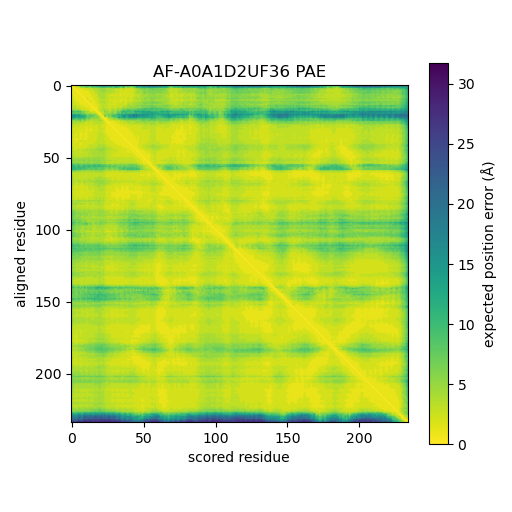2 O O . GLU A 1 177 ? 17.376 -6.011 -6.374 1.00 94.81 177 GLU A O 1
ATOM 1347 N N . LEU A 1 178 ? 15.125 -5.897 -6.400 1.00 95.38 178 LEU A N 1
ATOM 1348 C CA . LEU A 1 178 ? 15.036 -5.074 -7.606 1.00 95.38 178 LEU A CA 1
ATOM 1349 C C . LEU A 1 178 ? 15.632 -3.680 -7.389 1.00 95.38 178 LEU A C 1
ATOM 1351 O O . LEU A 1 178 ? 16.433 -3.222 -8.209 1.00 95.38 178 LEU A O 1
ATOM 1355 N N . LEU A 1 179 ? 15.191 -2.985 -6.335 1.00 94.88 179 LEU A N 1
ATOM 1356 C CA . LEU A 1 179 ? 15.651 -1.632 -6.023 1.00 94.88 179 LEU A CA 1
ATOM 1357 C C . LEU A 1 179 ? 15.403 -1.273 -4.546 1.00 94.88 179 LEU A C 1
ATOM 1359 O O . LEU A 1 179 ? 14.382 -0.638 -4.240 1.00 94.88 179 LEU A O 1
ATOM 1363 N N . PRO A 1 180 ? 16.311 -1.637 -3.626 1.00 93.50 180 PRO A N 1
ATOM 1364 C CA . PRO A 1 180 ? 16.206 -1.241 -2.227 1.00 93.50 180 PRO A CA 1
ATOM 1365 C C . PRO A 1 180 ? 16.224 0.284 -2.060 1.00 93.50 180 PRO A C 1
ATOM 1367 O O . PRO A 1 180 ? 16.649 1.034 -2.947 1.00 93.50 180 PRO A O 1
ATOM 1370 N N . ILE A 1 181 ? 15.800 0.766 -0.891 1.00 89.31 181 ILE A N 1
ATOM 1371 C CA . ILE A 1 181 ? 15.961 2.182 -0.550 1.00 89.31 181 ILE A CA 1
ATOM 1372 C C . ILE A 1 181 ? 17.451 2.577 -0.582 1.00 89.31 181 ILE A C 1
ATOM 1374 O O . ILE A 1 181 ? 18.314 1.780 -0.228 1.00 89.31 181 ILE A O 1
ATOM 1378 N N . HIS A 1 182 ? 17.758 3.798 -1.034 1.00 88.12 182 HIS A N 1
ATOM 1379 C CA . HIS A 1 182 ? 19.128 4.320 -1.211 1.00 88.12 182 HIS A CA 1
ATOM 1380 C C . HIS A 1 182 ? 20.005 3.603 -2.250 1.00 88.12 182 HIS A C 1
ATOM 1382 O O . HIS A 1 182 ? 21.175 3.950 -2.405 1.00 88.12 182 HIS A O 1
ATOM 1388 N N . VAL A 1 183 ? 19.446 2.662 -3.010 1.00 89.56 183 VAL A N 1
ATOM 1389 C CA . VAL A 1 183 ? 20.123 2.034 -4.145 1.00 89.56 183 VAL A CA 1
ATOM 1390 C C . VAL A 1 183 ? 19.652 2.689 -5.442 1.00 89.56 183 VAL A C 1
ATOM 1392 O O . VAL A 1 183 ? 18.470 2.979 -5.615 1.00 89.56 183 VAL A O 1
ATOM 1395 N N . TYR A 1 184 ? 20.589 2.927 -6.365 1.00 88.31 184 TYR A N 1
ATOM 1396 C CA . TYR A 1 184 ? 20.341 3.649 -7.623 1.00 88.31 184 TYR A CA 1
ATOM 1397 C C . TYR A 1 184 ? 20.619 2.815 -8.882 1.00 88.31 184 TYR A C 1
ATOM 1399 O O . TYR A 1 184 ? 20.626 3.352 -9.988 1.00 88.31 184 TYR A O 1
ATOM 1407 N N . HIS A 1 185 ? 20.817 1.504 -8.753 1.00 89.69 185 HIS A N 1
ATOM 1408 C CA . HIS A 1 185 ? 20.911 0.581 -9.884 1.00 89.69 185 HIS A CA 1
ATOM 1409 C C . HIS A 1 185 ? 19.818 -0.484 -9.770 1.00 89.69 185 HIS A C 1
ATOM 1411 O O . HIS A 1 185 ? 19.574 -1.008 -8.688 1.00 89.69 185 HIS A O 1
ATOM 1417 N N . LEU A 1 186 ? 19.140 -0.771 -10.883 1.00 93.38 186 LEU A N 1
ATOM 1418 C CA . LEU A 1 186 ? 18.124 -1.821 -10.941 1.00 93.38 186 LEU A CA 1
ATOM 1419 C C . LEU A 1 186 ? 18.802 -3.181 -11.057 1.00 93.38 186 LEU A C 1
ATOM 1421 O O . LEU A 1 186 ? 19.782 -3.315 -11.791 1.00 93.38 186 LEU A O 1
ATOM 1425 N N . LYS A 1 187 ? 18.222 -4.189 -10.414 1.00 95.25 187 LYS A N 1
ATOM 1426 C CA . LYS A 1 187 ? 18.532 -5.599 -10.667 1.00 95.25 187 LYS A CA 1
ATOM 1427 C C . LYS A 1 187 ? 17.264 -6.289 -11.180 1.00 95.25 187 LYS A C 1
ATOM 1429 O O . LYS A 1 187 ? 16.453 -6.730 -10.365 1.00 95.25 187 LYS A O 1
ATOM 1434 N N . PRO A 1 188 ? 17.039 -6.303 -12.509 1.00 95.56 188 PRO A N 1
ATOM 1435 C CA . PRO A 1 188 ? 15.844 -6.893 -13.104 1.00 95.56 188 PRO A CA 1
ATOM 1436 C C . PRO A 1 188 ? 15.599 -8.313 -12.605 1.00 95.56 188 PRO A C 1
ATOM 1438 O O . PRO A 1 188 ? 16.523 -9.125 -12.556 1.00 95.56 188 PRO A O 1
ATOM 1441 N N . ARG A 1 189 ? 14.354 -8.602 -12.221 1.00 94.88 189 ARG A N 1
ATOM 1442 C CA . ARG A 1 189 ? 13.940 -9.931 -11.763 1.00 94.88 189 ARG A CA 1
ATOM 1443 C C . ARG A 1 189 ? 12.420 -10.090 -11.791 1.00 94.88 189 ARG A C 1
ATOM 1445 O O . ARG A 1 189 ? 11.713 -9.081 -11.742 1.00 94.88 189 ARG A O 1
ATOM 1452 N N . PRO A 1 190 ? 11.897 -11.326 -11.815 1.00 95.88 190 PRO A N 1
ATOM 1453 C CA . PRO A 1 190 ? 10.472 -11.562 -11.628 1.00 95.88 190 PRO A CA 1
ATOM 1454 C C . PRO A 1 190 ? 9.993 -11.058 -10.262 1.00 95.88 190 PRO A C 1
ATOM 1456 O O . PRO A 1 190 ? 10.631 -11.308 -9.239 1.00 95.88 190 PRO A O 1
ATOM 1459 N N . LEU A 1 191 ? 8.848 -10.378 -10.245 1.00 97.31 191 LEU A N 1
ATOM 1460 C CA . LEU A 1 191 ? 8.178 -9.907 -9.032 1.00 97.31 191 LEU A CA 1
ATOM 1461 C C . LEU A 1 191 ? 6.862 -10.657 -8.841 1.00 97.31 191 LEU A C 1
ATOM 1463 O O . LEU A 1 191 ? 6.227 -11.090 -9.810 1.00 97.31 191 LEU A O 1
ATOM 1467 N N . ARG A 1 192 ? 6.410 -10.759 -7.592 1.00 97.56 192 ARG A N 1
ATOM 1468 C CA . ARG A 1 192 ? 5.093 -11.319 -7.273 1.00 97.56 192 ARG A CA 1
ATOM 1469 C C . ARG A 1 192 ? 4.303 -10.386 -6.372 1.00 97.56 192 ARG A C 1
ATOM 1471 O O . ARG A 1 192 ? 4.858 -9.752 -5.476 1.00 97.56 192 ARG A O 1
ATOM 1478 N N . VAL A 1 193 ? 3.002 -10.348 -6.628 1.00 98.38 193 VAL A N 1
ATOM 1479 C CA . VAL A 1 193 ? 1.981 -9.816 -5.729 1.00 98.38 193 VAL A CA 1
ATOM 1480 C C . VAL A 1 193 ? 1.119 -11.000 -5.329 1.00 98.38 193 VAL A C 1
ATOM 1482 O O . VAL A 1 193 ? 0.469 -11.593 -6.186 1.00 98.38 193 VAL A O 1
ATOM 1485 N N . VAL A 1 194 ? 1.147 -11.369 -4.055 1.00 98.38 194 VAL A N 1
ATOM 1486 C CA . VAL A 1 194 ? 0.389 -12.506 -3.529 1.00 98.38 194 VAL A CA 1
ATOM 1487 C C . VAL A 1 194 ? -0.717 -11.972 -2.636 1.00 98.38 194 VAL A C 1
ATOM 1489 O O . VAL A 1 194 ? -0.442 -11.322 -1.632 1.00 98.38 194 VAL A O 1
ATOM 1492 N N . VAL A 1 195 ? -1.964 -12.218 -3.017 1.00 98.44 195 VAL A N 1
ATOM 1493 C CA . VAL A 1 195 ? -3.144 -11.781 -2.270 1.00 98.44 195 VAL A CA 1
ATOM 1494 C C . VAL A 1 195 ? -3.585 -12.913 -1.342 1.00 98.44 195 VAL A C 1
ATOM 1496 O O . VAL A 1 195 ? -3.833 -14.040 -1.778 1.00 98.44 195 VAL A O 1
ATOM 1499 N N . GLY A 1 196 ? -3.628 -12.621 -0.044 1.00 97.81 196 GLY A N 1
ATOM 1500 C CA . GLY A 1 196 ? -4.117 -13.526 0.992 1.00 97.81 196 GLY A CA 1
ATOM 1501 C C . GLY A 1 196 ? -5.638 -13.482 1.134 1.00 97.81 196 GLY A C 1
ATOM 1502 O O . GLY A 1 196 ? -6.304 -12.634 0.543 1.00 97.81 196 GLY A O 1
ATOM 1503 N N . ASP A 1 197 ? -6.180 -14.392 1.941 1.00 97.75 197 ASP A N 1
ATOM 1504 C CA . ASP A 1 197 ? -7.616 -14.412 2.235 1.00 97.75 197 ASP A CA 1
ATOM 1505 C C . ASP A 1 197 ? -8.018 -13.165 3.042 1.00 97.75 197 ASP A C 1
ATOM 1507 O O . ASP A 1 197 ? -7.306 -12.800 3.991 1.00 97.75 197 ASP A O 1
ATOM 1511 N N . PRO A 1 198 ? -9.140 -12.502 2.704 1.00 97.69 198 PRO A N 1
ATOM 1512 C CA . PRO A 1 198 ? -9.648 -11.388 3.491 1.00 97.69 198 PRO A CA 1
ATOM 1513 C C . PRO A 1 198 ? -9.899 -11.793 4.948 1.00 97.69 198 PRO A C 1
ATOM 1515 O O . PRO A 1 198 ? -10.603 -12.755 5.252 1.00 97.69 198 PRO A O 1
ATOM 1518 N N . ILE A 1 199 ? -9.345 -11.026 5.886 1.00 98.00 199 ILE A N 1
ATOM 1519 C CA . ILE A 1 199 ? -9.583 -11.219 7.314 1.00 98.00 199 ILE A CA 1
ATOM 1520 C C . ILE A 1 199 ? -10.769 -10.340 7.715 1.00 98.00 199 ILE 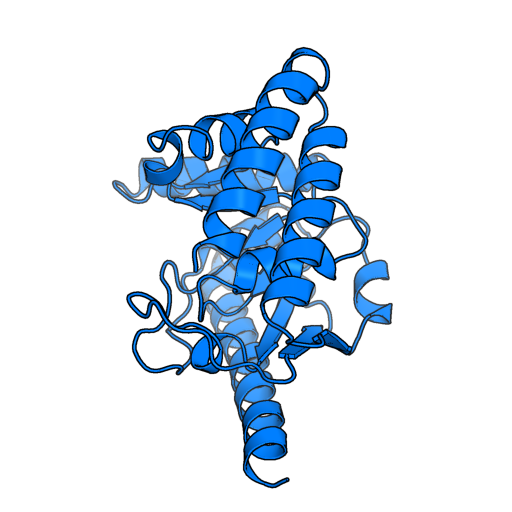A C 1
ATOM 1522 O O . ILE A 1 199 ? -10.672 -9.109 7.724 1.00 98.00 199 ILE A O 1
ATOM 1526 N N . SER A 1 200 ? -11.895 -10.978 8.042 1.00 97.50 200 SER A N 1
ATOM 1527 C CA . SER A 1 200 ? -13.107 -10.288 8.493 1.00 97.50 200 SER A CA 1
ATOM 1528 C C . SER A 1 200 ? -12.876 -9.527 9.801 1.00 97.50 200 SER A C 1
ATOM 1530 O O . SER A 1 200 ? -12.207 -10.019 10.710 1.00 97.50 200 SER A O 1
ATOM 1532 N N . THR A 1 201 ? -13.471 -8.337 9.894 1.00 98.25 201 THR A N 1
ATOM 1533 C CA . THR A 1 201 ? -13.503 -7.505 11.107 1.00 98.25 201 THR A CA 1
ATOM 1534 C C . THR A 1 201 ? -14.882 -7.466 11.766 1.00 98.25 201 THR A C 1
ATOM 1536 O O . THR A 1 201 ? -15.081 -6.727 12.730 1.00 98.25 201 THR A O 1
ATOM 1539 N N . ALA A 1 202 ? -15.837 -8.259 11.267 1.00 96.88 202 ALA A N 1
ATOM 1540 C CA . ALA A 1 202 ? -17.198 -8.296 11.787 1.00 96.88 202 ALA A CA 1
ATOM 1541 C C . ALA A 1 202 ? -17.205 -8.626 13.288 1.00 96.88 202 ALA A C 1
ATOM 1543 O O . ALA A 1 202 ? -16.630 -9.626 13.718 1.00 96.88 202 ALA A O 1
ATOM 1544 N N . GLY A 1 203 ? -17.841 -7.764 14.083 1.00 96.56 203 GLY A N 1
ATOM 1545 C CA . GLY A 1 203 ? -17.938 -7.928 15.538 1.00 96.56 203 GLY A CA 1
ATOM 1546 C C . GLY A 1 203 ? -16.677 -7.544 16.320 1.00 96.56 203 GLY A C 1
ATOM 1547 O O . GLY A 1 203 ? -16.716 -7.540 17.548 1.00 96.56 203 GLY A O 1
ATOM 1548 N N . MET A 1 204 ? -15.581 -7.174 15.649 1.00 98.31 204 MET A N 1
ATOM 1549 C CA . MET A 1 204 ? -14.376 -6.679 16.317 1.00 98.31 204 MET A CA 1
ATOM 1550 C C . MET A 1 204 ? -14.553 -5.235 16.790 1.00 98.31 204 MET A C 1
ATOM 1552 O O . MET A 1 204 ? -15.231 -4.417 16.163 1.00 98.31 204 MET A O 1
ATOM 1556 N N . THR A 1 205 ? -13.859 -4.897 17.870 1.00 98.12 205 THR A N 1
ATOM 1557 C CA . THR A 1 205 ? -13.743 -3.548 18.425 1.00 98.12 205 THR A CA 1
ATOM 1558 C C . THR A 1 205 ? -12.306 -3.048 18.308 1.00 98.12 205 THR A C 1
ATOM 1560 O O . THR A 1 205 ? -11.377 -3.810 18.061 1.00 98.12 205 THR A O 1
ATOM 1563 N N . THR A 1 206 ? -12.060 -1.753 18.519 1.00 95.50 206 THR A N 1
ATOM 1564 C CA . THR A 1 206 ? -10.690 -1.209 18.435 1.00 95.50 206 THR A CA 1
ATOM 1565 C C . THR A 1 206 ? -9.721 -1.811 19.461 1.00 95.50 206 THR A C 1
ATOM 1567 O O . THR A 1 206 ? -8.522 -1.596 19.332 1.00 95.50 206 THR A O 1
ATOM 1570 N N . ARG A 1 207 ? -10.215 -2.555 20.464 1.00 97.31 207 ARG A N 1
ATOM 1571 C CA . ARG A 1 207 ? -9.391 -3.325 21.412 1.00 97.31 207 ARG A CA 1
ATOM 1572 C C . ARG A 1 207 ? -8.728 -4.539 20.755 1.00 97.31 207 ARG A C 1
ATOM 1574 O O . ARG A 1 207 ? -7.678 -4.969 21.209 1.00 97.31 207 ARG A O 1
ATOM 1581 N N . ASP A 1 208 ? -9.296 -5.029 19.657 1.00 98.25 208 ASP A N 1
ATOM 1582 C CA . ASP A 1 208 ? -8.803 -6.187 18.907 1.00 98.25 208 ASP A CA 1
ATOM 1583 C C . ASP A 1 208 ? -7.739 -5.801 17.863 1.00 98.25 208 ASP A C 1
ATOM 1585 O O . ASP A 1 208 ? -7.202 -6.659 17.162 1.00 98.25 208 ASP A O 1
ATOM 1589 N N . ALA A 1 209 ? -7.417 -4.505 17.740 1.00 98.00 209 ALA A N 1
ATOM 1590 C CA . ALA A 1 209 ? -6.533 -3.991 16.697 1.00 98.00 209 ALA A CA 1
ATOM 1591 C C . ALA A 1 209 ? -5.124 -4.599 16.757 1.00 98.00 209 ALA A C 1
ATOM 1593 O O . ALA A 1 209 ? -4.571 -4.936 15.710 1.00 98.00 209 ALA A O 1
ATOM 1594 N N . ASP A 1 210 ? -4.556 -4.786 17.948 1.00 98.19 210 ASP A N 1
ATOM 1595 C CA . ASP A 1 210 ? -3.212 -5.356 18.095 1.00 98.19 210 ASP A CA 1
ATOM 1596 C C . ASP A 1 210 ? -3.199 -6.855 17.760 1.00 98.19 210 ASP A C 1
ATOM 1598 O O . ASP A 1 210 ? -2.317 -7.317 17.036 1.00 98.19 210 ASP A O 1
ATOM 1602 N N . ALA A 1 211 ? -4.229 -7.601 18.174 1.00 98.38 211 ALA A N 1
ATOM 1603 C CA . ALA A 1 211 ? -4.385 -9.014 17.826 1.00 98.38 211 ALA A CA 1
ATOM 1604 C C . ALA A 1 211 ? -4.565 -9.213 16.310 1.00 98.38 211 ALA A C 1
ATOM 1606 O O . ALA A 1 211 ? -3.913 -10.067 15.703 1.00 98.38 211 ALA A O 1
ATOM 1607 N N . LEU A 1 212 ? -5.392 -8.379 15.668 1.00 98.62 212 LEU A N 1
ATOM 1608 C CA . LEU A 1 212 ? -5.559 -8.390 14.214 1.00 98.62 212 LEU A CA 1
ATOM 1609 C C . LEU A 1 212 ? -4.258 -8.014 13.490 1.00 98.62 212 LEU A C 1
ATOM 1611 O O . LEU A 1 212 ? -3.931 -8.606 12.463 1.00 98.62 212 LEU A O 1
ATOM 1615 N N . THR A 1 213 ? -3.492 -7.070 14.038 1.00 98.56 213 THR A N 1
ATOM 1616 C CA . THR A 1 213 ? -2.187 -6.663 13.494 1.00 98.56 213 THR A CA 1
ATOM 1617 C C . THR A 1 213 ? -1.171 -7.797 13.569 1.00 98.56 213 THR A C 1
ATOM 1619 O O . THR A 1 213 ? -0.482 -8.053 12.584 1.00 98.56 213 THR A O 1
ATOM 1622 N N . ALA A 1 214 ? -1.115 -8.520 14.690 1.00 98.31 214 ALA A N 1
ATOM 1623 C CA . ALA A 1 214 ? -0.247 -9.682 14.848 1.00 98.31 214 ALA A CA 1
ATOM 1624 C C . ALA A 1 214 ? -0.616 -10.804 13.864 1.00 98.31 214 ALA A C 1
ATOM 1626 O O . ALA A 1 214 ? 0.261 -11.340 13.187 1.00 98.31 214 ALA A O 1
ATOM 1627 N N . ARG A 1 215 ? -1.916 -11.102 13.711 1.00 98.44 215 ARG A N 1
ATOM 1628 C CA . ARG A 1 215 ? -2.407 -12.077 12.723 1.00 98.44 215 ARG A CA 1
ATOM 1629 C C . ARG A 1 215 ? -2.034 -11.673 11.297 1.00 98.44 215 ARG A C 1
ATOM 1631 O O . ARG A 1 215 ? -1.533 -12.497 10.539 1.00 98.44 215 ARG A O 1
ATOM 1638 N N . LEU A 1 216 ? -2.252 -10.410 10.934 1.00 98.56 216 LEU A N 1
ATOM 1639 C CA . LEU A 1 216 ? -1.886 -9.872 9.625 1.00 98.56 216 LEU A CA 1
ATOM 1640 C C . LEU A 1 216 ? -0.376 -9.985 9.366 1.00 98.56 216 LEU A C 1
ATOM 1642 O O . LEU A 1 216 ? 0.033 -10.406 8.285 1.00 98.56 216 LEU A O 1
ATOM 1646 N N . HIS A 1 217 ? 0.444 -9.617 10.352 1.00 98.25 217 HIS A N 1
ATOM 1647 C CA . HIS A 1 217 ? 1.899 -9.707 10.267 1.00 98.25 217 HIS A CA 1
ATOM 1648 C C . HIS A 1 217 ? 2.369 -11.150 10.058 1.00 98.25 217 HIS A C 1
ATOM 1650 O O . HIS A 1 217 ? 3.219 -11.385 9.199 1.00 98.25 217 HIS A O 1
ATOM 1656 N N . ALA A 1 218 ? 1.794 -12.110 10.790 1.00 98.06 218 ALA A N 1
ATOM 1657 C CA . ALA A 1 218 ? 2.096 -13.530 10.625 1.00 98.06 218 ALA A CA 1
ATOM 1658 C C . ALA A 1 218 ? 1.772 -14.006 9.201 1.00 98.06 218 ALA A C 1
ATOM 1660 O O . ALA A 1 218 ? 2.657 -14.514 8.519 1.00 98.06 218 ALA A O 1
ATOM 1661 N N . VAL A 1 219 ? 0.561 -13.725 8.700 1.00 98.19 219 VAL A N 1
ATOM 1662 C CA . VAL A 1 219 ? 0.141 -14.122 7.343 1.00 98.19 219 VAL A CA 1
ATOM 1663 C C . VAL A 1 219 ? 1.067 -13.548 6.267 1.00 98.19 219 VAL A C 1
ATOM 1665 O O . VAL A 1 219 ? 1.506 -14.278 5.374 1.00 98.19 219 VAL A O 1
ATOM 1668 N N . ILE A 1 220 ? 1.393 -12.252 6.339 1.00 98.00 220 ILE A N 1
ATOM 1669 C CA . ILE A 1 220 ? 2.271 -11.613 5.347 1.00 98.00 220 ILE A CA 1
ATOM 1670 C C . ILE A 1 220 ? 3.691 -12.171 5.434 1.00 98.00 220 ILE A C 1
ATOM 1672 O O . ILE A 1 220 ? 4.281 -12.456 4.392 1.00 98.00 220 ILE A O 1
ATOM 1676 N N . THR A 1 221 ? 4.224 -12.361 6.643 1.00 96.69 221 THR A N 1
ATOM 1677 C CA . THR A 1 221 ? 5.586 -12.871 6.856 1.00 96.69 221 THR A CA 1
ATOM 1678 C C . THR A 1 221 ? 5.722 -14.317 6.391 1.00 96.69 221 THR A C 1
ATOM 1680 O O . THR A 1 221 ? 6.634 -14.621 5.629 1.00 96.69 221 THR A O 1
ATOM 1683 N N . GLU A 1 222 ? 4.800 -15.203 6.766 1.00 96.56 222 GLU A N 1
ATOM 1684 C CA . GLU A 1 222 ? 4.800 -16.602 6.319 1.00 96.56 222 GLU A CA 1
ATOM 1685 C C . GLU A 1 222 ? 4.701 -16.706 4.795 1.00 96.56 222 GLU A C 1
ATOM 1687 O O . GLU A 1 222 ? 5.445 -17.460 4.164 1.00 96.56 222 GLU A O 1
ATOM 1692 N N . THR A 1 223 ? 3.823 -15.900 4.189 1.00 97.06 223 THR A N 1
ATOM 1693 C CA . THR A 1 223 ? 3.695 -15.823 2.730 1.00 97.06 223 THR A CA 1
ATOM 1694 C C . THR A 1 223 ? 4.994 -15.325 2.100 1.00 97.06 223 THR A C 1
ATOM 1696 O O . THR A 1 223 ? 5.466 -15.906 1.127 1.00 97.06 223 THR A O 1
ATOM 1699 N N . TYR A 1 224 ? 5.605 -14.278 2.657 1.00 96.19 224 TYR A N 1
ATOM 1700 C CA . TYR A 1 224 ? 6.847 -13.713 2.136 1.00 96.19 224 TYR A CA 1
ATOM 1701 C C . TYR A 1 224 ? 7.982 -14.738 2.165 1.00 96.19 224 TYR A C 1
ATOM 1703 O O . TYR A 1 224 ? 8.615 -14.963 1.137 1.00 96.19 224 TYR A O 1
ATOM 1711 N N . MET A 1 225 ? 8.173 -15.424 3.296 1.00 93.75 225 MET A N 1
ATOM 1712 C CA . MET A 1 225 ? 9.221 -16.435 3.458 1.00 93.75 225 MET A CA 1
ATOM 1713 C C . MET A 1 225 ? 9.030 -17.621 2.510 1.00 93.75 225 MET A C 1
ATOM 1715 O O . MET A 1 225 ? 9.990 -18.059 1.875 1.00 93.75 225 MET A O 1
ATOM 1719 N N . ARG A 1 226 ? 7.790 -18.106 2.354 1.00 94.19 226 ARG A N 1
ATOM 1720 C CA . ARG A 1 226 ? 7.462 -19.196 1.422 1.00 94.19 226 ARG A CA 1
ATOM 1721 C C . ARG A 1 226 ? 7.883 -18.854 -0.007 1.00 94.19 226 ARG A C 1
ATOM 1723 O O . ARG A 1 226 ? 8.652 -19.583 -0.624 1.00 94.19 226 ARG A O 1
ATOM 1730 N N . TRP A 1 227 ? 7.420 -17.713 -0.509 1.00 92.00 227 TRP A N 1
ATOM 1731 C CA . TRP A 1 227 ? 7.665 -17.307 -1.893 1.00 92.00 227 TRP A CA 1
ATOM 1732 C C . TRP A 1 227 ? 9.092 -16.812 -2.139 1.00 92.00 227 TRP A C 1
ATOM 1734 O O . TRP A 1 227 ? 9.579 -16.904 -3.265 1.00 92.00 227 TRP A O 1
ATOM 1744 N N . GLN A 1 228 ? 9.778 -16.287 -1.121 1.00 85.38 228 GLN A N 1
ATOM 1745 C CA . GLN A 1 228 ? 11.195 -15.946 -1.232 1.00 85.38 228 GLN A CA 1
ATOM 1746 C C . GLN A 1 228 ? 12.054 -17.213 -1.357 1.00 85.38 228 GLN A C 1
ATOM 1748 O O . GLN A 1 228 ? 12.965 -17.243 -2.184 1.00 85.38 228 GLN A O 1
ATOM 1753 N N . GLY A 1 229 ? 11.727 -18.274 -0.608 1.00 77.69 229 GLY A N 1
ATOM 1754 C CA . GLY A 1 229 ? 12.391 -19.576 -0.708 1.00 77.69 229 GLY A CA 1
ATOM 1755 C C . GLY A 1 229 ? 12.261 -20.212 -2.095 1.00 77.69 229 GLY A C 1
ATOM 1756 O O . GLY A 1 229 ? 13.252 -20.671 -2.655 1.00 77.69 229 GLY A O 1
ATOM 1757 N N . GLU A 1 230 ? 11.074 -20.147 -2.701 1.00 75.38 230 GLU A N 1
ATOM 1758 C CA . GLU A 1 230 ? 10.843 -20.637 -4.071 1.00 75.38 230 GLU A CA 1
ATOM 1759 C C . GLU A 1 230 ? 11.644 -19.869 -5.139 1.00 75.38 230 GLU A C 1
ATOM 1761 O O . GLU A 1 230 ? 11.966 -20.422 -6.185 1.00 75.38 230 GLU A O 1
ATOM 1766 N N . VAL A 1 231 ? 11.983 -18.599 -4.891 1.00 62.66 231 VAL A N 1
ATOM 1767 C CA . VAL A 1 231 ? 12.827 -17.786 -5.790 1.00 62.66 231 VAL A CA 1
ATOM 1768 C C . VAL A 1 231 ? 14.316 -18.060 -5.599 1.00 62.66 231 VAL A C 1
ATOM 1770 O O . VAL A 1 231 ? 15.086 -17.850 -6.529 1.00 62.66 231 VAL A O 1
ATOM 1773 N N . ALA A 1 232 ? 14.736 -18.474 -4.404 1.00 59.16 232 ALA A N 1
ATOM 1774 C CA . ALA A 1 232 ? 16.136 -18.765 -4.105 1.00 59.16 232 ALA A CA 1
ATOM 1775 C C . ALA A 1 232 ? 16.553 -20.196 -4.492 1.00 59.16 232 ALA A C 1
ATOM 1777 O O . ALA A 1 232 ? 17.745 -20.455 -4.634 1.00 59.16 232 ALA A O 1
ATOM 1778 N N . GLY A 1 233 ? 15.590 -21.114 -4.632 1.00 49.16 233 GLY A N 1
ATOM 1779 C CA . GLY A 1 233 ? 15.825 -22.527 -4.951 1.00 49.16 233 GLY A CA 1
ATOM 1780 C C . GLY A 1 233 ? 15.683 -22.921 -6.427 1.00 49.16 233 GLY A C 1
ATOM 1781 O O . GLY A 1 233 ? 15.813 -24.107 -6.723 1.00 49.16 233 GLY A O 1
ATOM 1782 N N . GLY A 1 234 ? 15.393 -21.976 -7.328 1.00 40.22 234 GLY A N 1
ATOM 1783 C CA . GLY A 1 234 ? 15.288 -22.195 -8.779 1.00 40.22 234 GLY A CA 1
ATOM 1784 C C . GLY A 1 234 ? 16.265 -21.327 -9.551 1.00 40.22 234 GLY A C 1
ATOM 1785 O O . GLY A 1 234 ? 16.774 -21.817 -10.581 1.00 40.22 234 GLY A O 1
#